Protein AF-A0AAD9XJ12-F1 (afdb_monomer)

Mean predicted aligned error: 17.84 Å

Solvent-accessible surface area (backbone atoms only — not comparable to full-atom values): 13302 Å² total; per-residue (Å²): 134,69,68,77,58,44,72,39,86,91,42,24,68,66,57,53,52,50,51,54,51,49,52,51,48,51,53,44,48,62,51,46,52,51,50,50,51,50,52,50,50,52,51,50,52,52,52,50,49,53,53,38,50,72,72,42,53,70,64,36,51,54,51,63,55,47,52,56,54,53,50,50,56,49,49,52,52,57,48,51,54,52,52,50,50,54,53,46,58,48,50,56,52,47,53,63,31,68,78,71,53,99,75,92,72,58,74,68,51,53,54,52,50,49,50,53,50,53,53,52,50,54,51,46,51,51,41,37,53,55,53,48,76,74,48,91,74,87,74,54,72,69,58,53,48,54,53,22,50,56,60,48,33,72,40,87,90,28,59,88,51,77,90,56,67,91,49,39,81,60,51,52,54,59,52,55,64,63,71,60,75,60,85,80,70,94,74,91,80,79,88,80,90,89,86,91,87,85,86,82,88,84,90,80,88,85,89,86,88,88,86,93,75,87,84,132

Nearest PDB structures (foldseek):
  6esi-assembly1_D  TM=5.671E-01  e=2.719E+00  Xenopus laevis
  6f3t-assembly4_L  TM=4.407E-01  e=2.552E+00  Homo sapiens

Foldseek 3Di:
DDPVQCPPPCNPPVNVVVVVVVVVVVCCCVVVVVVVVVVVVVVVVVVVLVVVCVPDVVVSVVVVVVVVVVVVVVVVVVVVVVVVVLVVVCVVVVVVCVVPDPDDDPSVVVVVVVVVVVVVLVLLVVLLVVLCVVDVDDDDPVVSNVSSQVVVCVPPVQVVTDPCPVCVVVSVVVVVVVVPPPDDDPDDDDDDDDDDDDDDDDDDDDDDDDDDDDDD

pLDDT: mean 70.2, std 20.4, range [24.55, 97.25]

Structure (mmCIF, N/CA/C/O backbone):
data_AF-A0AAD9XJ12-F1
#
_entry.id   AF-A0AAD9XJ12-F1
#
loop_
_atom_site.group_PDB
_atom_site.id
_atom_site.type_symbol
_atom_site.label_atom_id
_atom_site.label_alt_id
_atom_site.label_comp_id
_atom_site.label_asym_id
_atom_site.label_entity_id
_atom_site.label_seq_id
_atom_site.pdbx_PDB_ins_code
_atom_site.Cartn_x
_atom_site.Cartn_y
_atom_site.Cartn_z
_atom_site.occupancy
_atom_site.B_iso_or_equiv
_atom_site.auth_seq_id
_atom_site.auth_comp_id
_atom_site.auth_asym_id
_atom_site.auth_atom_id
_atom_site.pdbx_PDB_model_num
ATOM 1 N N . MET A 1 1 ? 28.519 22.538 -22.911 1.00 53.78 1 MET A N 1
ATOM 2 C CA . MET A 1 1 ? 28.233 21.125 -23.229 1.00 53.78 1 MET A CA 1
ATOM 3 C C . MET A 1 1 ? 29.433 20.648 -24.016 1.00 53.78 1 MET A C 1
ATOM 5 O O . MET A 1 1 ? 29.697 21.241 -25.054 1.00 53.78 1 MET A O 1
ATOM 9 N N . GLU A 1 2 ? 30.239 19.738 -23.476 1.00 61.69 2 GLU A N 1
ATOM 10 C CA . GLU A 1 2 ? 31.480 19.331 -24.146 1.00 61.69 2 GLU A CA 1
ATOM 11 C C . GLU A 1 2 ? 31.192 18.252 -25.187 1.00 61.69 2 GLU A C 1
ATOM 13 O O . GLU A 1 2 ? 30.544 17.252 -24.889 1.00 61.69 2 GLU A O 1
ATOM 18 N N . ILE A 1 3 ? 31.670 18.469 -26.413 1.00 67.50 3 ILE A N 1
ATOM 19 C CA . ILE A 1 3 ? 31.466 17.551 -27.543 1.00 67.50 3 ILE A CA 1
ATOM 20 C C . ILE A 1 3 ? 32.164 16.206 -27.299 1.00 67.50 3 ILE A C 1
ATOM 22 O O . ILE A 1 3 ? 31.595 15.168 -27.620 1.00 67.50 3 ILE A O 1
ATOM 26 N N . SER A 1 4 ? 33.305 16.218 -26.598 1.00 74.19 4 SER A N 1
ATOM 27 C CA . SER A 1 4 ? 34.049 15.014 -26.202 1.00 74.19 4 SER A CA 1
ATOM 28 C C . SER A 1 4 ? 33.230 13.994 -25.397 1.00 74.19 4 SER A C 1
ATOM 30 O O . SER A 1 4 ? 33.615 12.833 -25.349 1.00 74.19 4 SER A O 1
ATOM 32 N N . TRP A 1 5 ? 32.127 14.399 -24.752 1.00 70.69 5 TRP A N 1
ATOM 33 C CA . TRP A 1 5 ? 31.268 13.475 -24.003 1.00 70.69 5 TRP A CA 1
ATOM 34 C C . TRP A 1 5 ? 30.357 12.634 -24.913 1.00 70.69 5 TRP A C 1
ATOM 36 O O . TRP A 1 5 ? 29.944 11.554 -24.513 1.00 70.69 5 TRP A O 1
ATOM 46 N N . PHE A 1 6 ? 30.057 13.099 -26.130 1.00 68.56 6 PHE A N 1
ATOM 47 C CA . PHE A 1 6 ? 29.207 12.381 -27.092 1.00 68.56 6 PHE A CA 1
ATOM 48 C C . PHE A 1 6 ? 29.986 11.461 -28.049 1.00 68.56 6 PHE A C 1
ATOM 50 O O . PHE A 1 6 ? 29.361 10.628 -28.707 1.00 68.56 6 PHE A O 1
ATOM 57 N N . ASP A 1 7 ? 31.313 11.613 -28.127 1.00 77.62 7 ASP A N 1
ATOM 58 C CA . ASP A 1 7 ? 32.202 10.763 -28.937 1.00 77.62 7 ASP A CA 1
ATOM 59 C C . ASP A 1 7 ? 32.572 9.442 -28.236 1.00 77.62 7 ASP A C 1
ATOM 61 O O . ASP A 1 7 ? 33.006 8.496 -28.893 1.00 77.62 7 ASP A O 1
ATOM 65 N N . GLU A 1 8 ? 32.373 9.342 -26.917 1.00 74.69 8 GLU A N 1
ATOM 66 C CA . GLU A 1 8 ? 32.563 8.089 -26.182 1.00 74.69 8 GLU A CA 1
ATOM 67 C C . GLU A 1 8 ? 31.493 7.064 -26.592 1.00 74.69 8 GLU A C 1
ATOM 69 O O . GLU A 1 8 ? 30.295 7.370 -26.628 1.00 74.69 8 GLU A O 1
ATOM 74 N N . ALA A 1 9 ? 31.897 5.823 -26.876 1.00 66.62 9 ALA A N 1
ATOM 75 C CA . ALA A 1 9 ? 31.001 4.823 -27.471 1.00 66.62 9 ALA A CA 1
ATOM 76 C C . ALA A 1 9 ? 29.781 4.493 -26.580 1.00 66.62 9 ALA A C 1
ATOM 78 O O . ALA A 1 9 ? 28.700 4.188 -27.087 1.00 66.62 9 ALA A O 1
ATOM 79 N N . GLU A 1 10 ? 29.928 4.617 -25.257 1.00 64.06 10 GLU A N 1
ATOM 80 C CA . GLU A 1 10 ? 28.858 4.422 -24.266 1.00 64.06 10 GLU A CA 1
ATOM 81 C C . GLU A 1 10 ? 27.913 5.634 -24.111 1.00 64.06 10 GLU A C 1
ATOM 83 O O . GLU A 1 10 ? 26.857 5.531 -23.475 1.00 64.06 10 GLU A O 1
ATOM 88 N N . HIS A 1 11 ? 28.271 6.792 -24.671 1.00 66.31 11 HIS A N 1
ATOM 89 C CA . HIS A 1 11 ? 27.544 8.065 -24.551 1.00 66.31 11 HIS A CA 1
ATOM 90 C C . HIS A 1 11 ? 27.160 8.678 -25.906 1.00 66.31 11 HIS A C 1
ATOM 92 O O . HIS A 1 11 ? 26.681 9.813 -25.976 1.00 66.31 11 HIS A O 1
ATOM 98 N N . SER A 1 12 ? 27.268 7.896 -26.983 1.00 76.19 12 SER A N 1
ATOM 99 C CA . SER A 1 12 ? 26.720 8.256 -28.287 1.00 76.19 12 SER A CA 1
ATOM 100 C C . SER A 1 12 ? 25.255 8.700 -28.167 1.00 76.19 12 SER A C 1
ATOM 102 O O . SER A 1 12 ? 24.432 8.065 -27.496 1.00 76.19 12 SER A O 1
ATOM 104 N N . SER A 1 13 ? 24.907 9.789 -28.854 1.00 76.06 13 SER A N 1
ATOM 105 C CA . SER A 1 13 ? 23.580 10.420 -28.795 1.00 76.06 13 SER A CA 1
ATOM 106 C C . SER A 1 13 ? 22.427 9.449 -29.099 1.00 76.06 13 SER A C 1
ATOM 108 O O . SER A 1 13 ? 21.361 9.545 -28.485 1.00 76.06 13 SER A O 1
ATOM 110 N N . GLY A 1 14 ? 22.657 8.461 -29.972 1.00 82.06 14 GLY A N 1
ATOM 111 C CA . GLY A 1 14 ? 21.704 7.388 -30.265 1.00 82.06 14 GLY A CA 1
ATOM 112 C C . GLY A 1 14 ? 21.464 6.431 -29.091 1.00 82.06 14 GLY A C 1
ATOM 113 O O . GLY A 1 14 ? 20.320 6.056 -28.839 1.00 82.06 14 GLY A O 1
ATOM 114 N N . ALA A 1 15 ? 22.503 6.081 -28.325 1.00 80.94 15 ALA A N 1
ATOM 115 C CA . ALA A 1 15 ? 22.382 5.203 -27.158 1.00 80.94 15 ALA A CA 1
ATOM 116 C C . ALA A 1 15 ? 21.595 5.881 -26.024 1.00 80.94 15 ALA A C 1
ATOM 118 O O . ALA A 1 15 ? 20.713 5.270 -25.416 1.00 80.94 15 ALA A O 1
ATOM 119 N N . ILE A 1 16 ? 21.848 7.171 -25.785 1.00 81.88 16 ILE A N 1
ATOM 120 C CA . ILE A 1 16 ? 21.111 7.964 -24.790 1.00 81.88 16 ILE A CA 1
ATOM 121 C C . ILE A 1 16 ? 19.648 8.130 -25.217 1.00 81.88 16 ILE A C 1
ATOM 123 O O . ILE A 1 16 ? 18.746 7.907 -24.410 1.00 81.88 16 ILE A O 1
ATOM 127 N N . GLY A 1 17 ? 19.396 8.448 -26.492 1.00 86.44 17 GLY A N 1
ATOM 128 C CA . GLY A 1 17 ? 18.044 8.520 -27.052 1.00 86.44 17 GLY A CA 1
ATOM 129 C C . GLY A 1 17 ? 17.277 7.199 -26.928 1.00 86.44 17 GLY A C 1
ATOM 130 O O . GLY A 1 17 ? 16.106 7.201 -26.543 1.00 86.44 17 GLY A O 1
ATOM 131 N N . ALA A 1 18 ? 17.938 6.063 -27.167 1.00 86.31 18 ALA A N 1
ATOM 132 C CA . ALA A 1 18 ? 17.352 4.737 -26.990 1.00 86.31 18 ALA A CA 1
ATOM 133 C C . ALA A 1 18 ? 17.004 4.439 -25.520 1.00 86.31 18 ALA A C 1
ATOM 135 O O . ALA A 1 18 ? 15.899 3.966 -25.247 1.00 86.31 18 ALA A O 1
ATOM 136 N N . ARG A 1 19 ? 17.886 4.766 -24.562 1.00 85.25 19 ARG A N 1
ATOM 137 C CA . ARG A 1 19 ? 17.603 4.599 -23.122 1.00 85.25 19 ARG A CA 1
ATOM 138 C C . ARG A 1 19 ? 16.460 5.501 -22.656 1.00 85.25 19 ARG A C 1
ATOM 140 O O . ARG A 1 19 ? 15.512 4.993 -22.070 1.00 85.25 19 ARG A O 1
ATOM 147 N N . LEU A 1 20 ? 16.473 6.788 -23.011 1.00 87.38 20 LEU A N 1
ATOM 148 C CA . LEU A 1 20 ? 15.382 7.723 -22.699 1.00 87.38 20 LEU A CA 1
ATOM 149 C C . LEU A 1 20 ? 14.038 7.274 -23.293 1.00 87.38 20 LEU A C 1
ATOM 151 O O . LEU A 1 20 ? 13.010 7.371 -22.627 1.00 87.38 20 LEU A O 1
ATOM 155 N N . THR A 1 21 ? 14.038 6.750 -24.522 1.00 90.00 21 THR A N 1
ATOM 156 C CA . THR A 1 21 ? 12.827 6.204 -25.156 1.00 90.00 21 THR A CA 1
ATOM 157 C C . THR A 1 21 ? 12.347 4.948 -24.429 1.00 90.00 21 THR A C 1
ATOM 159 O O . THR A 1 21 ? 11.153 4.805 -24.185 1.00 90.00 21 THR A O 1
ATOM 162 N N . THR A 1 22 ? 13.267 4.068 -24.028 1.00 90.31 22 THR A N 1
ATOM 163 C CA . THR A 1 22 ? 12.956 2.843 -23.274 1.00 90.31 22 THR A CA 1
ATOM 164 C C . THR A 1 22 ? 12.353 3.172 -21.907 1.00 90.31 22 THR A C 1
ATOM 166 O O . THR A 1 22 ? 11.289 2.654 -21.574 1.00 90.31 22 THR A O 1
ATOM 169 N N . ASP A 1 23 ? 12.959 4.095 -21.156 1.00 87.75 23 ASP A N 1
ATOM 170 C CA . ASP A 1 23 ? 12.463 4.543 -19.850 1.00 87.75 23 ASP A CA 1
ATOM 171 C C . ASP A 1 23 ? 11.103 5.252 -19.975 1.00 87.75 23 ASP A C 1
ATOM 173 O O . ASP A 1 23 ? 10.189 5.005 -19.183 1.00 87.75 23 ASP A O 1
ATOM 177 N N . ALA A 1 24 ? 10.920 6.086 -21.005 1.00 87.88 24 ALA A N 1
ATOM 178 C CA . ALA A 1 24 ? 9.645 6.746 -21.285 1.00 87.88 24 ALA A CA 1
ATOM 179 C C . ALA A 1 24 ? 8.534 5.745 -21.650 1.00 87.88 24 ALA A C 1
ATOM 181 O O . ALA A 1 24 ? 7.399 5.897 -21.194 1.00 87.88 24 ALA A O 1
ATOM 182 N N . VAL A 1 25 ? 8.846 4.705 -22.432 1.00 90.12 25 VAL A N 1
ATOM 183 C CA . VAL A 1 25 ? 7.908 3.622 -22.770 1.00 90.12 25 VAL A CA 1
ATOM 184 C C . VAL A 1 25 ? 7.585 2.769 -21.542 1.00 90.12 25 VAL A C 1
ATOM 186 O O . VAL A 1 25 ? 6.410 2.489 -21.306 1.00 90.12 25 VAL A O 1
ATOM 189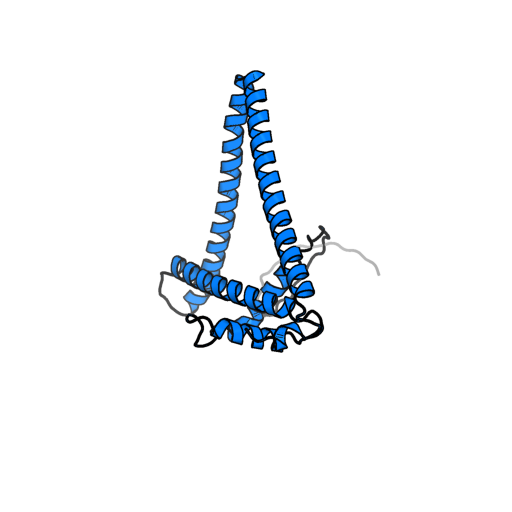 N N . ALA A 1 26 ? 8.579 2.423 -20.718 1.00 86.94 26 ALA A N 1
ATOM 190 C CA . ALA A 1 26 ? 8.377 1.671 -19.481 1.00 86.94 26 ALA A CA 1
ATOM 191 C C . ALA A 1 26 ? 7.459 2.425 -18.506 1.00 86.94 26 ALA A C 1
ATOM 193 O O . ALA A 1 26 ? 6.466 1.871 -18.036 1.00 86.94 26 ALA A O 1
ATOM 194 N N . MET A 1 27 ? 7.721 3.716 -18.269 1.00 89.62 27 MET A N 1
ATOM 195 C CA . MET A 1 27 ? 6.851 4.571 -17.452 1.00 89.62 27 MET A CA 1
ATOM 196 C C . MET A 1 27 ? 5.445 4.700 -18.054 1.00 89.62 27 MET A C 1
ATOM 198 O O . MET A 1 27 ? 4.455 4.639 -17.323 1.00 89.62 27 MET A O 1
ATOM 202 N N . ARG A 1 28 ? 5.334 4.846 -19.383 1.00 84.81 28 ARG A N 1
ATOM 203 C CA . ARG A 1 28 ? 4.042 4.974 -20.069 1.00 84.81 28 ARG A CA 1
ATOM 204 C C . ARG A 1 28 ? 3.209 3.696 -20.006 1.00 84.81 28 ARG A C 1
ATOM 206 O O . ARG A 1 28 ? 2.008 3.824 -19.811 1.00 84.81 28 ARG A O 1
ATOM 213 N N . SER A 1 29 ? 3.799 2.510 -20.153 1.00 86.38 29 SER A N 1
ATOM 214 C CA . SER A 1 29 ? 3.076 1.242 -19.975 1.00 86.38 29 SER A CA 1
ATOM 215 C C . SER A 1 29 ? 2.686 1.062 -18.509 1.00 86.38 29 SER A C 1
ATOM 217 O O . SER A 1 29 ? 1.502 1.026 -18.200 1.00 86.38 29 SER A O 1
ATOM 219 N N . LEU A 1 30 ? 3.639 1.112 -17.571 1.00 86.81 30 LEU A N 1
ATOM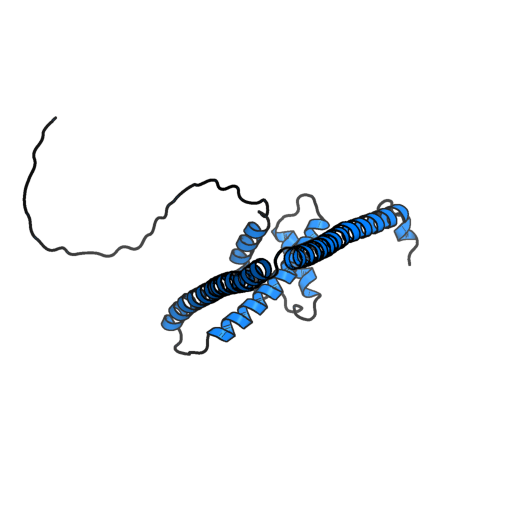 220 C CA . LEU A 1 30 ? 3.355 0.889 -16.146 1.00 86.81 30 LEU A CA 1
ATOM 221 C C . LEU A 1 30 ? 2.270 1.824 -15.586 1.00 86.81 30 LEU A C 1
ATOM 223 O O . LEU A 1 30 ? 1.382 1.372 -14.865 1.00 86.81 30 LEU A O 1
ATOM 227 N N . VAL A 1 31 ? 2.318 3.120 -15.912 1.00 92.94 31 VAL A N 1
ATOM 228 C CA . VAL A 1 31 ? 1.324 4.097 -15.434 1.00 92.94 31 VAL A CA 1
ATOM 229 C C . VAL A 1 31 ? 0.073 4.108 -16.314 1.00 92.94 31 VAL A C 1
ATOM 231 O O . VAL A 1 31 ? -1.037 4.201 -15.795 1.00 92.94 31 VAL A O 1
ATOM 234 N N . GLY A 1 32 ? 0.226 4.006 -17.635 1.00 90.06 32 GLY A N 1
ATOM 235 C CA . GLY A 1 32 ? -0.883 4.040 -18.589 1.00 90.06 32 GLY A CA 1
ATOM 236 C C . GLY A 1 32 ? -1.795 2.826 -18.468 1.00 90.06 32 GLY A C 1
ATOM 237 O O . GLY A 1 32 ? -3.007 3.001 -18.389 1.00 90.06 32 GLY A O 1
ATOM 238 N N . ASP A 1 33 ? -1.230 1.625 -18.358 1.00 91.19 33 ASP A N 1
ATOM 239 C CA . ASP A 1 33 ? -1.980 0.377 -18.208 1.00 91.19 33 ASP A CA 1
ATOM 240 C C . ASP A 1 33 ? -2.657 0.312 -16.831 1.00 91.19 33 ASP A C 1
ATOM 242 O O . ASP A 1 33 ? -3.820 -0.078 -16.730 1.00 91.19 33 ASP A O 1
ATOM 246 N N . ALA A 1 34 ? -1.994 0.792 -15.769 1.00 91.44 34 ALA A N 1
ATOM 247 C CA . ALA A 1 34 ? -2.594 0.900 -14.437 1.00 91.44 34 ALA A CA 1
ATOM 248 C C . ALA A 1 34 ? -3.770 1.896 -14.394 1.00 91.44 34 ALA A C 1
ATOM 250 O O . ALA A 1 34 ? -4.807 1.601 -13.794 1.00 91.44 34 ALA A O 1
ATOM 251 N N . LEU A 1 35 ? -3.642 3.060 -15.042 1.00 93.69 35 LEU A N 1
ATOM 252 C CA . LEU A 1 35 ? -4.726 4.042 -15.146 1.00 93.69 35 LEU A CA 1
ATOM 253 C C . LEU A 1 35 ? -5.858 3.552 -16.056 1.00 93.69 35 LEU A C 1
ATOM 255 O O . LEU A 1 35 ? -7.023 3.713 -15.699 1.00 93.69 35 LEU A O 1
ATOM 259 N N . ALA A 1 36 ? -5.542 2.920 -17.188 1.00 93.75 36 ALA A N 1
ATOM 260 C CA . ALA A 1 36 ? -6.532 2.329 -18.083 1.00 93.75 36 ALA A CA 1
ATOM 261 C C . ALA A 1 36 ? -7.323 1.222 -17.375 1.00 93.75 36 ALA A C 1
ATOM 263 O O . ALA A 1 36 ? -8.551 1.224 -17.428 1.00 93.75 36 ALA A O 1
ATOM 264 N N . LEU A 1 37 ? -6.647 0.338 -16.633 1.00 94.81 37 LEU A N 1
ATOM 265 C CA . LEU A 1 37 ? -7.284 -0.700 -15.823 1.00 94.81 37 LEU A CA 1
ATOM 266 C C . LEU A 1 37 ? -8.153 -0.102 -14.708 1.00 94.81 37 LEU A C 1
ATOM 268 O O . LEU A 1 37 ? -9.267 -0.571 -14.483 1.00 94.81 37 LEU A O 1
ATOM 272 N N . LEU A 1 38 ? -7.693 0.955 -14.030 1.00 95.19 38 LEU A N 1
ATOM 273 C CA . LEU A 1 38 ? -8.482 1.657 -13.013 1.00 95.19 38 LEU A CA 1
ATOM 274 C C . LEU A 1 38 ? -9.756 2.273 -13.610 1.00 95.19 38 LEU A C 1
ATOM 276 O O . LEU A 1 38 ? -10.844 2.064 -13.074 1.00 95.19 38 LEU A O 1
ATOM 280 N N . VAL A 1 39 ? -9.638 2.991 -14.731 1.00 97.12 39 VAL A N 1
ATOM 281 C CA . VAL A 1 39 ? -10.777 3.596 -15.439 1.00 97.12 39 VAL A CA 1
ATOM 282 C C . VAL A 1 39 ? -11.730 2.518 -15.957 1.00 97.12 39 VAL A C 1
ATOM 284 O O . VAL A 1 39 ? -12.936 2.644 -15.758 1.00 97.12 39 VAL A O 1
ATOM 287 N N . GLN A 1 40 ? -11.216 1.430 -16.536 1.00 96.25 40 GLN A N 1
ATOM 288 C CA . GLN A 1 40 ? -12.018 0.296 -16.996 1.00 96.25 40 GLN A CA 1
ATOM 289 C C . GLN A 1 40 ? -12.774 -0.368 -15.839 1.00 96.25 40 GLN A C 1
ATOM 291 O O . GLN A 1 40 ? -13.963 -0.656 -15.972 1.00 96.25 40 GLN A O 1
ATOM 296 N N . ASN A 1 41 ? -12.128 -0.573 -14.690 1.00 96.88 41 ASN A N 1
ATOM 297 C CA . ASN A 1 41 ? -12.767 -1.141 -13.503 1.00 96.88 41 ASN A CA 1
ATOM 298 C C . ASN A 1 41 ? -13.880 -0.225 -12.974 1.00 96.88 41 ASN A C 1
ATOM 300 O O . ASN A 1 41 ? -14.984 -0.699 -12.714 1.00 96.88 41 ASN A O 1
ATOM 304 N N . ILE A 1 42 ? -13.633 1.087 -12.880 1.00 97.25 42 ILE A N 1
ATOM 305 C CA . ILE A 1 42 ? -14.650 2.071 -12.475 1.00 97.25 42 ILE A CA 1
ATOM 306 C C . ILE A 1 42 ? -15.818 2.080 -13.470 1.00 97.25 42 ILE A C 1
ATOM 308 O O . ILE A 1 42 ? -16.971 1.980 -13.054 1.00 97.25 42 ILE A O 1
ATOM 312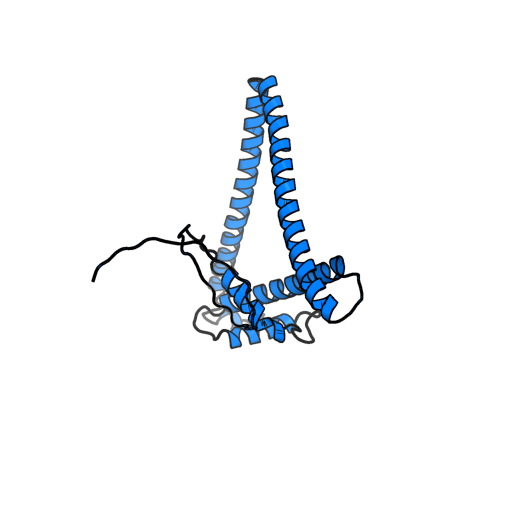 N N . ALA A 1 43 ? -15.544 2.131 -14.776 1.00 97.00 43 ALA A N 1
ATOM 313 C CA . ALA A 1 43 ? -16.568 2.099 -15.819 1.00 97.00 43 ALA A CA 1
ATOM 314 C C . ALA A 1 43 ? -17.398 0.804 -15.775 1.00 97.00 43 ALA A C 1
ATOM 316 O O . ALA A 1 43 ? -18.619 0.855 -15.903 1.00 97.00 43 ALA A O 1
ATOM 317 N N . THR A 1 44 ? -16.759 -0.340 -15.516 1.00 95.81 44 THR A N 1
ATOM 318 C CA . THR A 1 44 ? -17.427 -1.645 -15.378 1.00 95.81 44 THR A CA 1
ATOM 319 C C . THR A 1 44 ? -18.337 -1.679 -14.146 1.00 95.81 44 THR A C 1
ATOM 321 O O . THR A 1 44 ? -19.477 -2.131 -14.241 1.00 95.81 44 THR A O 1
ATOM 324 N N . VAL A 1 45 ? -17.884 -1.140 -13.006 1.00 93.69 45 VAL A N 1
ATOM 325 C CA . VAL A 1 45 ? -18.703 -1.010 -11.787 1.00 93.69 45 VAL A CA 1
ATOM 326 C C . VAL A 1 45 ? -19.893 -0.073 -12.013 1.00 93.69 45 VAL A C 1
ATOM 328 O O . VAL A 1 45 ? -21.011 -0.417 -11.638 1.00 93.69 45 VAL A O 1
ATOM 331 N N . VAL A 1 46 ? -19.691 1.076 -12.666 1.00 95.06 46 VAL A N 1
ATOM 332 C CA . VAL A 1 46 ? -20.768 2.033 -12.978 1.00 95.06 46 VAL A CA 1
ATOM 333 C C . VAL A 1 46 ? -21.785 1.431 -13.954 1.00 95.06 46 VAL A C 1
ATOM 335 O O . VAL A 1 46 ? -22.986 1.515 -13.704 1.00 95.06 46 VAL A O 1
ATOM 338 N N . ALA A 1 47 ? -21.334 0.768 -15.022 1.00 94.62 47 ALA A N 1
ATOM 339 C CA . ALA A 1 47 ? -22.215 0.088 -15.970 1.00 94.62 47 ALA A CA 1
ATOM 340 C C . ALA A 1 47 ? -23.020 -1.034 -15.293 1.00 94.62 47 ALA A C 1
ATOM 342 O O . ALA A 1 47 ? -24.239 -1.099 -15.451 1.00 94.62 47 ALA A O 1
ATOM 343 N N . GLY A 1 48 ? -22.365 -1.868 -14.476 1.00 91.12 48 GLY A N 1
ATOM 344 C CA . GLY A 1 48 ? -23.023 -2.909 -13.686 1.00 91.12 48 GLY A CA 1
ATOM 345 C C . GLY A 1 48 ? -24.064 -2.347 -12.714 1.00 91.12 48 GLY A C 1
ATOM 346 O O . GLY A 1 48 ? -25.161 -2.894 -12.610 1.00 91.12 48 GLY A O 1
ATOM 347 N N . LEU A 1 49 ? -23.770 -1.216 -12.064 1.00 89.69 49 LEU A N 1
ATOM 348 C CA . LEU A 1 49 ? -24.699 -0.533 -11.163 1.00 89.69 49 LEU A CA 1
ATOM 349 C C . LEU A 1 49 ? -25.936 -0.007 -11.910 1.00 89.69 49 LEU A C 1
ATOM 351 O O . LEU A 1 49 ? -27.058 -0.224 -11.456 1.00 89.69 49 LEU A O 1
ATOM 355 N N . ILE A 1 50 ? -25.755 0.620 -13.079 1.00 92.19 50 ILE A N 1
ATOM 356 C CA . ILE A 1 50 ? -26.862 1.089 -13.931 1.00 92.19 50 ILE A CA 1
ATOM 357 C C . ILE A 1 50 ? -27.749 -0.089 -14.363 1.00 92.19 50 ILE A C 1
ATOM 359 O O . ILE A 1 50 ? -28.973 -0.003 -14.266 1.00 92.19 50 ILE A O 1
ATOM 363 N N . ILE A 1 51 ? -27.150 -1.203 -14.795 1.00 91.31 51 ILE A N 1
ATOM 364 C CA . ILE A 1 51 ? -27.882 -2.412 -15.206 1.00 91.31 51 ILE A CA 1
ATOM 365 C C . ILE A 1 51 ? -28.654 -3.017 -14.019 1.00 91.31 51 ILE A C 1
ATOM 367 O O . ILE A 1 51 ? -29.824 -3.373 -14.171 1.00 91.31 51 ILE A O 1
ATOM 371 N N . ALA A 1 52 ? -28.050 -3.072 -12.827 1.00 87.88 52 ALA A N 1
ATOM 372 C CA . ALA A 1 52 ? -28.705 -3.560 -11.613 1.00 87.88 52 ALA A CA 1
ATOM 373 C C . ALA A 1 52 ? -29.934 -2.711 -11.237 1.00 87.88 52 ALA A C 1
ATOM 375 O O . ALA A 1 52 ? -31.020 -3.261 -11.042 1.00 87.88 52 ALA A O 1
ATOM 376 N N . PHE A 1 53 ? -29.797 -1.378 -11.225 1.00 87.00 53 PHE A N 1
ATOM 377 C CA . PHE A 1 53 ? -30.913 -0.454 -10.976 1.00 87.00 53 PHE A CA 1
ATOM 378 C C . PHE A 1 53 ? -32.021 -0.548 -12.032 1.00 87.00 53 PHE A C 1
ATOM 380 O O . PHE A 1 53 ? -33.195 -0.408 -11.696 1.00 87.00 53 PHE A O 1
ATOM 387 N N . LYS A 1 54 ? -31.670 -0.790 -13.303 1.00 89.12 54 LYS A N 1
ATOM 388 C CA . LYS A 1 54 ? -32.637 -0.941 -14.402 1.00 89.12 54 LYS A CA 1
ATOM 389 C C . LYS A 1 54 ? -33.406 -2.263 -14.369 1.00 89.12 54 LYS A C 1
ATOM 391 O O . LYS A 1 54 ? -34.505 -2.299 -14.912 1.00 89.12 54 LYS A O 1
ATOM 396 N N . SER A 1 55 ? -32.834 -3.317 -13.783 1.00 87.62 55 SER A N 1
ATOM 397 C CA . SER A 1 55 ? -33.465 -4.637 -13.677 1.00 87.62 55 SER A CA 1
ATOM 398 C C . SER A 1 55 ? -34.451 -4.697 -12.510 1.00 87.62 55 SER A C 1
ATOM 400 O O . SER A 1 55 ? -35.646 -4.862 -12.730 1.00 87.62 55 SER A O 1
ATOM 402 N N . ASN A 1 56 ? -33.966 -4.539 -11.273 1.00 85.44 56 ASN A N 1
ATOM 403 C CA . ASN A 1 56 ? -34.783 -4.629 -10.062 1.00 85.44 56 ASN A CA 1
ATOM 404 C C . ASN A 1 56 ? -34.205 -3.717 -8.973 1.00 85.44 56 ASN A C 1
ATOM 406 O O . ASN A 1 56 ? -33.220 -4.057 -8.313 1.00 85.44 56 ASN A O 1
ATOM 410 N N . TRP A 1 57 ? -34.834 -2.558 -8.776 1.00 90.31 57 TRP A N 1
ATOM 411 C CA . TRP A 1 57 ? -34.369 -1.530 -7.840 1.00 90.31 57 TRP A CA 1
ATOM 412 C C . TRP A 1 57 ? -34.337 -2.011 -6.375 1.00 90.31 57 TRP A C 1
ATOM 414 O O . TRP A 1 57 ? -33.424 -1.642 -5.639 1.00 90.31 57 TRP A O 1
ATOM 424 N N . GLU A 1 58 ? -35.254 -2.896 -5.971 1.00 87.62 58 GLU A N 1
ATOM 425 C CA . GLU A 1 58 ? -35.293 -3.485 -4.621 1.00 87.62 58 GLU A CA 1
ATOM 426 C C . GLU A 1 58 ? -34.053 -4.347 -4.320 1.00 87.62 58 GLU A C 1
ATOM 428 O O . GLU A 1 58 ? -33.395 -4.171 -3.292 1.00 87.62 58 GLU A O 1
ATOM 433 N N . LEU A 1 59 ? -33.671 -5.233 -5.250 1.00 84.75 59 LEU A N 1
ATOM 434 C CA . LEU A 1 59 ? -32.468 -6.067 -5.122 1.00 84.75 59 LEU A CA 1
ATOM 435 C C . LEU A 1 59 ? -31.184 -5.226 -5.186 1.00 84.75 59 LEU A C 1
ATOM 437 O O . LEU A 1 59 ? -30.228 -5.500 -4.457 1.00 84.75 59 LEU A O 1
ATOM 441 N N . ALA A 1 60 ? -31.168 -4.179 -6.019 1.00 88.69 60 ALA A N 1
ATOM 442 C CA . ALA A 1 60 ? -30.041 -3.255 -6.110 1.00 88.69 60 ALA A CA 1
ATOM 443 C C . ALA A 1 60 ? -29.792 -2.519 -4.780 1.00 88.69 60 ALA A C 1
ATOM 445 O O . ALA A 1 60 ? -28.646 -2.441 -4.336 1.00 88.69 60 ALA A O 1
ATOM 446 N N . LEU A 1 61 ? -30.847 -2.043 -4.104 1.00 86.56 61 LEU A N 1
ATOM 447 C CA . LEU A 1 61 ? -30.736 -1.384 -2.796 1.00 86.56 61 LEU A CA 1
ATOM 448 C C . LEU A 1 61 ? -30.205 -2.323 -1.703 1.00 86.56 61 LEU A C 1
ATOM 450 O O . LEU A 1 61 ? -29.367 -1.907 -0.904 1.00 86.56 61 LEU A O 1
ATOM 454 N N . LEU A 1 62 ? -30.626 -3.591 -1.685 1.00 89.81 62 LEU A N 1
ATOM 455 C CA . LEU A 1 62 ? -30.133 -4.571 -0.712 1.00 89.81 62 LEU A CA 1
ATOM 456 C C . LEU A 1 62 ? -28.615 -4.795 -0.842 1.00 89.81 62 LEU A C 1
ATOM 458 O O . LEU A 1 62 ? -27.893 -4.786 0.156 1.00 89.81 62 LEU A O 1
ATOM 462 N N . ILE A 1 63 ? -28.113 -4.922 -2.073 1.00 88.19 63 ILE A N 1
ATOM 463 C CA . ILE A 1 63 ? -26.674 -5.055 -2.350 1.00 88.19 63 ILE A CA 1
ATOM 464 C C . ILE A 1 63 ? -25.931 -3.755 -1.998 1.00 88.19 63 ILE A C 1
ATOM 466 O O . ILE A 1 63 ? -24.859 -3.806 -1.389 1.00 88.19 63 ILE A O 1
ATOM 470 N N . LEU A 1 64 ? -26.519 -2.593 -2.310 1.00 88.94 64 LEU A N 1
ATOM 471 C CA . LEU A 1 64 ? -25.969 -1.271 -1.990 1.00 88.94 64 LEU A CA 1
ATOM 472 C C . LEU A 1 64 ? -25.826 -1.033 -0.477 1.00 88.94 64 LEU A C 1
ATOM 474 O O . LEU A 1 64 ? -24.918 -0.316 -0.071 1.00 88.94 64 LEU A O 1
ATOM 478 N N . VAL A 1 65 ? -26.683 -1.633 0.357 1.00 90.38 65 VAL A N 1
ATOM 479 C CA . VAL A 1 65 ? -26.586 -1.578 1.830 1.00 90.38 65 VAL A CA 1
ATOM 480 C C . VAL A 1 65 ? -25.612 -2.627 2.379 1.00 90.38 65 VAL A C 1
ATOM 482 O O . VAL A 1 65 ? -24.877 -2.350 3.329 1.00 90.38 65 VAL A O 1
ATOM 485 N N . LEU A 1 66 ? -25.543 -3.815 1.772 1.00 91.44 66 LEU A N 1
ATOM 486 C CA . LEU A 1 66 ? -24.631 -4.876 2.208 1.00 91.44 66 LEU A CA 1
ATOM 487 C C . LEU A 1 66 ? -23.155 -4.534 1.937 1.00 91.44 66 LEU A C 1
ATOM 489 O O . LEU A 1 66 ? -22.292 -4.810 2.772 1.00 91.44 66 LEU A O 1
ATOM 493 N N . PHE A 1 67 ? -22.855 -3.897 0.801 1.00 91.25 67 PHE A N 1
ATOM 494 C CA . PHE A 1 67 ? -21.493 -3.525 0.403 1.00 91.25 67 PHE A CA 1
ATOM 495 C C . PHE A 1 67 ? -20.755 -2.614 1.418 1.00 91.25 67 PHE A C 1
ATOM 497 O O . PHE A 1 67 ? -19.647 -2.974 1.829 1.00 91.25 67 PHE A O 1
ATOM 504 N N . PRO A 1 68 ? -21.323 -1.487 1.906 1.00 91.38 68 PRO A N 1
ATOM 505 C CA . PRO A 1 68 ? -20.695 -0.672 2.945 1.00 91.38 68 PRO A CA 1
ATOM 506 C C . PRO A 1 68 ? -20.646 -1.384 4.299 1.00 91.38 68 PRO A C 1
ATOM 508 O O . PRO A 1 68 ? -19.665 -1.203 5.014 1.00 91.38 68 PRO A O 1
ATOM 511 N N . LEU A 1 69 ? -21.618 -2.239 4.647 1.00 93.50 69 LEU A N 1
ATOM 512 C CA . LEU A 1 69 ? -21.541 -3.076 5.854 1.00 93.50 69 LEU A CA 1
ATOM 513 C C . LEU A 1 69 ? -20.305 -3.990 5.814 1.00 93.50 69 LEU A C 1
ATOM 515 O O . LEU A 1 69 ? -19.522 -4.042 6.767 1.00 93.50 69 LEU A O 1
ATOM 519 N N . MET A 1 70 ? -20.082 -4.648 4.673 1.00 93.38 70 MET A N 1
ATOM 520 C CA . MET A 1 70 ? -18.913 -5.493 4.438 1.00 93.38 70 MET A CA 1
ATOM 521 C C . MET A 1 70 ? -17.616 -4.670 4.505 1.00 93.38 70 MET A C 1
ATOM 523 O O . MET A 1 70 ? -16.672 -5.059 5.198 1.00 93.38 70 MET A O 1
ATOM 527 N N . GLY A 1 71 ? -17.597 -3.486 3.881 1.00 94.06 71 GLY A N 1
ATOM 528 C CA . GLY A 1 71 ? -16.480 -2.537 3.925 1.00 94.06 71 GLY A CA 1
ATOM 529 C C . GLY A 1 71 ? -16.137 -2.053 5.339 1.00 94.06 71 GLY A C 1
ATOM 530 O O . GLY A 1 71 ? -14.966 -2.044 5.716 1.00 94.06 71 GLY A O 1
ATOM 531 N N . ILE A 1 72 ? -17.145 -1.723 6.153 1.00 95.12 72 ILE A N 1
ATOM 532 C CA . ILE A 1 72 ? -16.983 -1.331 7.561 1.00 95.12 72 ILE A CA 1
ATOM 533 C C . ILE A 1 72 ? -16.412 -2.493 8.377 1.00 95.12 72 ILE A C 1
ATOM 535 O O . ILE A 1 72 ? -15.468 -2.288 9.140 1.00 95.12 72 ILE A O 1
ATOM 539 N N . SER A 1 73 ? -16.912 -3.720 8.192 1.00 92.06 73 SER A N 1
ATOM 540 C CA . SER A 1 73 ? -16.389 -4.891 8.912 1.00 92.06 73 SER A CA 1
ATOM 541 C C . SER A 1 73 ? -14.907 -5.156 8.589 1.00 92.06 73 SER A C 1
ATOM 543 O O . SER A 1 73 ? -14.098 -5.397 9.491 1.00 92.06 73 SER A O 1
ATOM 545 N N . GLY A 1 74 ? -14.520 -4.999 7.316 1.00 92.50 74 GLY A N 1
ATOM 546 C CA . GLY A 1 74 ? -13.129 -5.029 6.876 1.00 92.50 74 GLY A CA 1
ATOM 547 C C . GLY A 1 74 ? -12.302 -3.909 7.507 1.00 92.50 74 GLY A C 1
ATOM 548 O O . GLY A 1 74 ? -11.251 -4.179 8.087 1.00 92.50 74 GLY A O 1
ATOM 549 N N . TYR A 1 75 ? -12.782 -2.664 7.454 1.00 94.38 75 TYR A N 1
ATOM 550 C CA . TYR A 1 75 ? -12.098 -1.501 8.027 1.00 94.38 75 TYR A CA 1
ATOM 551 C C . TYR A 1 75 ? -11.847 -1.650 9.534 1.00 94.38 75 TYR A C 1
ATOM 553 O O . TYR A 1 75 ? -10.732 -1.395 9.992 1.00 94.38 75 TYR A O 1
ATOM 561 N N . ILE A 1 76 ? -12.839 -2.125 10.297 1.00 93.94 76 ILE A N 1
ATOM 562 C CA . ILE A 1 76 ? -12.696 -2.417 11.730 1.00 93.94 76 ILE A CA 1
ATOM 563 C C . ILE A 1 76 ? -11.578 -3.442 11.942 1.00 93.94 76 ILE A C 1
ATOM 565 O O . ILE A 1 76 ? -10.670 -3.188 12.730 1.00 93.94 76 ILE A O 1
ATOM 569 N N . ARG A 1 77 ? -11.569 -4.550 11.187 1.00 88.44 77 ARG A N 1
ATOM 570 C CA . ARG A 1 77 ? -10.519 -5.578 11.282 1.00 88.44 77 ARG A CA 1
ATOM 571 C C . ARG A 1 77 ? -9.125 -5.023 10.963 1.00 88.44 77 ARG A C 1
ATOM 573 O O . ARG A 1 77 ? -8.188 -5.271 11.719 1.00 88.44 77 ARG A O 1
ATOM 580 N N . TRP A 1 78 ? -8.983 -4.243 9.891 1.00 88.62 78 TRP A N 1
ATOM 581 C CA . TRP A 1 78 ? -7.722 -3.583 9.518 1.00 88.62 78 TRP A CA 1
ATOM 582 C C . TRP A 1 78 ? -7.233 -2.600 10.587 1.00 88.62 78 TRP A C 1
ATOM 584 O O . TRP A 1 78 ? -6.037 -2.554 10.889 1.00 88.62 78 TRP A O 1
ATOM 594 N N . LYS A 1 79 ? -8.150 -1.832 11.184 1.00 86.75 79 LYS A N 1
ATOM 595 C CA . LYS A 1 79 ? -7.850 -0.917 12.285 1.00 86.75 79 LYS A CA 1
ATOM 596 C C . LYS A 1 79 ? -7.404 -1.681 13.533 1.00 86.75 79 LYS A C 1
ATOM 598 O O . LYS A 1 79 ? -6.324 -1.401 14.044 1.00 86.75 79 LYS A O 1
ATOM 603 N N . SER A 1 80 ? -8.147 -2.706 13.952 1.00 87.75 80 SER A N 1
ATOM 604 C CA . SER A 1 80 ? -7.782 -3.553 15.094 1.00 87.75 80 SER A CA 1
ATOM 605 C C . SER A 1 80 ? -6.418 -4.225 14.928 1.00 87.75 80 SER A C 1
ATOM 607 O O . SER A 1 80 ? -5.687 -4.323 15.907 1.00 87.75 80 SER A O 1
ATOM 609 N N . LEU A 1 81 ? -6.032 -4.645 13.717 1.00 86.50 81 LEU A N 1
ATOM 610 C CA . LEU A 1 81 ? -4.694 -5.197 13.461 1.00 86.50 81 LEU A CA 1
ATOM 611 C C . LEU A 1 81 ? -3.582 -4.159 13.693 1.00 86.50 81 LEU A C 1
ATOM 613 O O . LEU A 1 81 ? -2.591 -4.465 14.357 1.00 86.50 81 LEU A O 1
ATOM 617 N N . LYS A 1 82 ? -3.754 -2.921 13.205 1.00 80.31 82 LYS A N 1
ATOM 618 C CA . LYS A 1 82 ? -2.815 -1.818 13.482 1.00 80.31 82 LYS A CA 1
ATOM 619 C C . LYS A 1 82 ? -2.768 -1.471 14.969 1.00 80.31 82 LYS A C 1
ATOM 621 O O . LYS A 1 82 ? -1.679 -1.341 15.521 1.00 80.31 82 LYS A O 1
ATOM 626 N N . ASP A 1 83 ? -3.924 -1.343 15.611 1.00 83.44 83 ASP A N 1
ATOM 627 C CA . ASP A 1 83 ? -4.021 -0.948 17.017 1.00 83.44 83 ASP A CA 1
ATOM 628 C C . ASP A 1 83 ? -3.409 -2.022 17.941 1.00 83.44 83 ASP A C 1
ATOM 630 O O . ASP A 1 83 ? -2.645 -1.691 18.847 1.00 83.44 83 ASP A O 1
ATOM 634 N N . GLN A 1 84 ? -3.634 -3.314 17.658 1.00 86.25 84 GLN A N 1
ATOM 635 C CA . GLN A 1 84 ? -2.981 -4.425 18.365 1.00 86.25 84 GLN A CA 1
ATOM 636 C C . GLN A 1 84 ? -1.462 -4.438 18.167 1.00 86.25 84 GLN A C 1
ATOM 638 O O . GLN A 1 84 ? -0.731 -4.654 19.133 1.00 86.25 84 GLN A O 1
ATOM 643 N N . PHE A 1 85 ? -0.971 -4.201 16.945 1.00 86.75 85 PHE A N 1
ATOM 644 C CA . PHE A 1 85 ? 0.467 -4.119 16.679 1.00 86.75 85 PHE A CA 1
ATOM 645 C C . PHE A 1 85 ? 1.123 -3.004 17.505 1.00 86.75 85 PHE A C 1
ATOM 647 O O . PHE A 1 85 ? 2.079 -3.263 18.237 1.00 86.75 85 PHE A O 1
ATOM 654 N N . TRP A 1 86 ? 0.572 -1.786 17.466 1.00 80.12 86 TRP A N 1
ATOM 655 C CA . TRP A 1 86 ? 1.103 -0.667 18.249 1.00 80.12 86 TRP A CA 1
ATOM 656 C C . TRP A 1 86 ? 0.996 -0.901 19.758 1.00 80.12 86 TRP A C 1
ATOM 658 O O . TRP A 1 86 ? 1.932 -0.563 20.477 1.00 80.12 86 TRP A O 1
ATOM 668 N N . SER A 1 87 ? -0.085 -1.527 20.235 1.00 81.38 87 SER A N 1
ATOM 669 C CA . SER A 1 87 ? -0.241 -1.873 21.653 1.00 81.38 87 SER A CA 1
ATOM 670 C C . SER A 1 87 ? 0.782 -2.906 22.137 1.00 81.38 87 SER A C 1
ATOM 672 O O . SER A 1 87 ? 1.187 -2.841 23.295 1.00 81.38 87 SER A O 1
ATOM 674 N N . ARG A 1 88 ? 1.209 -3.850 21.284 1.00 83.06 88 ARG A N 1
ATOM 675 C CA . ARG A 1 88 ? 2.276 -4.817 21.607 1.00 83.06 88 ARG A CA 1
ATOM 676 C C . ARG A 1 88 ? 3.636 -4.131 21.680 1.00 83.06 88 ARG A C 1
ATOM 678 O O . ARG A 1 88 ? 4.275 -4.183 22.722 1.00 83.06 88 ARG A O 1
ATOM 685 N N . VAL A 1 89 ? 4.006 -3.390 20.630 1.00 80.06 89 VAL A N 1
ATOM 686 C CA . VAL A 1 89 ? 5.264 -2.618 20.570 1.00 80.06 89 VAL A CA 1
ATOM 687 C C . VAL A 1 89 ? 5.393 -1.659 21.759 1.00 80.06 89 VAL A C 1
ATOM 689 O O . VAL A 1 89 ? 6.469 -1.509 22.333 1.00 80.06 89 VAL A O 1
ATOM 692 N N . GLU A 1 90 ? 4.293 -1.019 22.156 1.00 76.69 90 GLU A N 1
ATOM 693 C CA . GLU A 1 90 ? 4.256 -0.180 23.349 1.00 76.69 90 GLU A CA 1
ATOM 694 C C . GLU A 1 90 ? 4.400 -0.979 24.648 1.00 76.69 90 GLU A C 1
ATOM 696 O O . GLU A 1 90 ? 5.118 -0.528 25.535 1.00 76.69 90 GLU A O 1
ATOM 701 N N . SER A 1 91 ? 3.737 -2.132 24.781 1.00 79.19 91 SER A N 1
ATOM 702 C CA . SER A 1 91 ? 3.846 -2.987 25.969 1.00 79.19 91 SER A CA 1
ATOM 703 C C . SER A 1 91 ? 5.284 -3.454 26.190 1.00 79.19 91 SER A C 1
ATOM 705 O O . SER A 1 91 ? 5.801 -3.322 27.296 1.00 79.19 91 SER A O 1
ATOM 707 N N . ASP A 1 92 ? 5.948 -3.928 25.135 1.00 82.56 92 ASP A N 1
ATOM 708 C CA . ASP A 1 92 ? 7.321 -4.434 25.205 1.00 82.56 92 ASP A CA 1
ATOM 709 C C . ASP A 1 92 ? 8.306 -3.301 25.544 1.00 82.56 92 ASP A C 1
ATOM 711 O O . ASP A 1 92 ? 9.149 -3.436 26.433 1.00 82.56 92 ASP A O 1
ATOM 715 N N . TYR A 1 93 ? 8.148 -2.132 24.912 1.00 67.06 93 TYR A N 1
ATOM 716 C CA . TYR A 1 93 ? 8.964 -0.956 25.220 1.00 67.06 93 TYR A CA 1
ATOM 717 C C . TYR A 1 93 ? 8.705 -0.407 26.631 1.00 67.06 93 TYR A C 1
ATOM 719 O O . TYR A 1 93 ? 9.647 -0.019 27.319 1.00 67.06 93 TYR A O 1
ATOM 727 N N . ASN A 1 94 ? 7.448 -0.369 27.085 1.00 70.31 94 ASN A N 1
ATOM 728 C CA . ASN A 1 94 ? 7.099 0.081 28.433 1.00 70.31 94 ASN A CA 1
ATOM 729 C C . ASN A 1 94 ? 7.564 -0.912 29.502 1.00 70.31 94 ASN A C 1
ATOM 731 O O . ASN A 1 94 ? 7.954 -0.466 30.573 1.00 70.31 94 ASN A O 1
ATOM 735 N N . ASN A 1 95 ? 7.574 -2.221 29.231 1.00 75.44 95 ASN A N 1
ATOM 736 C CA . ASN A 1 95 ? 8.152 -3.218 30.132 1.00 75.44 95 ASN A CA 1
ATOM 737 C C . ASN A 1 95 ? 9.664 -2.992 30.287 1.00 75.44 95 ASN A C 1
ATOM 739 O O . ASN A 1 95 ? 10.148 -2.825 31.406 1.00 75.44 95 ASN A O 1
ATOM 743 N N . LEU A 1 96 ? 10.380 -2.842 29.167 1.00 67.94 96 LEU A N 1
ATOM 744 C CA . LEU A 1 96 ? 11.813 -2.537 29.160 1.00 67.94 96 LEU A CA 1
ATOM 745 C C . LEU A 1 96 ? 12.129 -1.184 29.833 1.00 67.94 96 LEU A C 1
ATOM 747 O O . LEU A 1 96 ? 13.158 -1.040 30.489 1.00 67.94 96 LEU A O 1
ATOM 751 N N . LYS A 1 97 ? 11.228 -0.196 29.720 1.00 61.12 97 LYS A N 1
ATOM 752 C CA . LYS A 1 97 ? 11.341 1.095 30.416 1.00 61.12 97 LYS A CA 1
ATOM 753 C C . LYS A 1 97 ? 10.954 1.060 31.889 1.00 61.12 97 LYS A C 1
ATOM 755 O O . LYS A 1 97 ? 11.556 1.809 32.646 1.00 61.12 97 LYS A O 1
ATOM 760 N N . ALA A 1 98 ? 9.990 0.248 32.311 1.00 57.91 98 ALA A N 1
ATOM 761 C CA . ALA A 1 98 ? 9.584 0.153 33.716 1.00 57.91 98 ALA A CA 1
ATOM 762 C C . ALA A 1 98 ? 10.729 -0.368 34.601 1.00 57.91 98 ALA A C 1
ATOM 764 O O . ALA A 1 98 ? 10.827 0.008 35.764 1.00 57.91 98 ALA A O 1
ATOM 765 N N . VAL A 1 99 ? 11.635 -1.157 34.014 1.00 61.09 99 VAL A N 1
ATOM 766 C CA . VAL A 1 99 ? 12.902 -1.596 34.619 1.00 61.09 99 VAL A CA 1
ATOM 767 C C . VAL A 1 99 ? 13.931 -0.454 34.751 1.00 61.09 99 VAL A C 1
ATOM 769 O O . VAL A 1 99 ? 14.871 -0.583 35.528 1.00 61.09 99 VAL A O 1
ATOM 772 N N . PHE A 1 100 ? 13.782 0.661 34.020 1.00 55.41 100 PHE A N 1
ATOM 773 C CA . PHE A 1 100 ? 14.851 1.657 33.832 1.00 55.41 100 PHE A CA 1
ATOM 774 C C . PHE A 1 100 ? 14.498 3.114 34.194 1.00 55.41 100 PHE A C 1
ATOM 776 O O . PHE A 1 100 ? 15.324 3.792 34.797 1.00 55.41 100 PHE A O 1
ATOM 783 N N . ILE A 1 101 ? 13.325 3.640 33.807 1.00 52.62 101 ILE A N 1
ATOM 784 C CA . ILE A 1 101 ? 12.897 5.028 34.080 1.00 52.62 101 ILE A CA 1
ATOM 785 C C . ILE A 1 101 ? 11.368 5.120 34.223 1.00 52.62 101 ILE A C 1
ATOM 787 O O . ILE A 1 101 ? 10.621 4.902 33.264 1.00 52.62 101 ILE A O 1
ATOM 791 N N . THR A 1 102 ? 10.909 5.579 35.387 1.00 53.06 102 THR A N 1
ATOM 792 C CA . THR A 1 102 ? 9.513 5.939 35.679 1.00 53.06 102 THR A CA 1
ATOM 793 C C . THR A 1 102 ? 9.122 7.292 35.062 1.00 53.06 102 THR A C 1
ATOM 795 O O . THR A 1 102 ? 9.018 8.279 35.779 1.00 53.06 102 THR A O 1
ATOM 798 N N . GLU A 1 103 ? 8.891 7.370 33.746 1.00 53.62 103 GLU A N 1
ATOM 799 C CA . GLU A 1 103 ? 8.207 8.536 33.147 1.00 53.62 103 GLU A CA 1
ATOM 800 C C . GLU A 1 103 ? 7.375 8.196 31.895 1.00 53.62 103 GLU A C 1
ATOM 802 O O . GLU A 1 103 ? 7.791 7.444 31.003 1.00 53.62 103 GLU A O 1
ATOM 807 N N . LEU A 1 104 ? 6.170 8.769 31.825 1.00 56.31 104 LEU A N 1
ATOM 808 C CA . LEU A 1 104 ? 4.997 8.163 31.192 1.00 56.31 104 LEU A CA 1
ATOM 809 C C . LEU A 1 104 ? 4.405 9.082 30.106 1.00 56.31 104 LEU A C 1
ATOM 811 O O . LEU A 1 104 ? 3.501 9.871 30.365 1.00 56.31 104 LEU A O 1
ATOM 815 N N . ARG A 1 105 ? 4.892 8.976 28.855 1.00 55.06 105 ARG A N 1
ATOM 816 C CA . ARG A 1 105 ? 4.287 9.634 27.659 1.00 55.06 105 ARG A CA 1
ATOM 817 C C . ARG A 1 105 ? 4.738 9.035 26.311 1.00 55.06 105 ARG A C 1
ATOM 819 O O . ARG A 1 105 ? 5.062 9.731 25.350 1.00 55.06 105 ARG A O 1
ATOM 826 N N . VAL A 1 106 ? 4.783 7.708 26.235 1.00 63.47 106 VAL A N 1
ATOM 827 C CA . VAL A 1 106 ? 5.531 6.979 25.196 1.00 63.47 106 VAL A CA 1
ATOM 828 C C . VAL A 1 106 ? 4.829 6.887 23.824 1.00 63.47 106 VAL A C 1
ATOM 830 O O . VAL A 1 106 ? 5.500 7.092 22.813 1.00 63.47 106 VAL A O 1
ATOM 833 N N . LYS A 1 107 ? 3.502 6.661 23.755 1.00 56.09 107 LYS A N 1
ATOM 834 C CA . LYS A 1 107 ? 2.746 6.365 22.504 1.00 56.09 107 LYS A CA 1
ATOM 835 C C . LYS A 1 107 ? 3.119 7.237 21.294 1.00 56.09 107 LYS A C 1
ATOM 837 O O . LYS A 1 107 ? 3.596 6.735 20.278 1.00 56.09 107 LYS A O 1
ATOM 842 N N . ARG A 1 108 ? 2.914 8.558 21.400 1.00 60.12 108 ARG A N 1
ATOM 843 C CA . ARG A 1 108 ? 3.175 9.507 20.296 1.00 60.12 108 ARG A CA 1
ATOM 844 C C . ARG A 1 108 ? 4.670 9.699 20.023 1.00 60.12 108 ARG A C 1
ATOM 846 O O . ARG A 1 108 ? 5.041 9.961 18.883 1.00 60.12 108 ARG A O 1
ATOM 853 N N . SER A 1 109 ? 5.515 9.546 21.045 1.00 66.50 109 SER A N 1
ATOM 854 C CA . SER A 1 109 ? 6.971 9.660 20.910 1.00 66.50 109 SER A CA 1
ATOM 855 C C . SER A 1 109 ? 7.533 8.517 20.061 1.00 66.50 109 SER A C 1
ATOM 857 O O . SER A 1 109 ? 8.193 8.776 19.055 1.00 66.50 109 SER A O 1
ATOM 859 N N . LEU A 1 110 ? 7.167 7.264 20.373 1.00 65.69 110 LEU A N 1
ATOM 860 C CA . LEU A 1 110 ? 7.574 6.095 19.584 1.00 65.69 110 LEU A CA 1
ATOM 861 C C . LEU A 1 110 ? 7.075 6.157 18.146 1.00 65.69 110 LEU A C 1
ATOM 863 O O . LEU A 1 110 ? 7.848 5.893 17.233 1.00 65.69 110 LEU A O 1
ATOM 867 N N . GLN A 1 111 ? 5.811 6.523 17.920 1.00 65.25 111 GLN A N 1
ATOM 868 C CA . GLN A 1 111 ? 5.277 6.611 16.558 1.00 65.25 111 GLN A CA 1
ATOM 869 C C . GLN A 1 111 ? 6.013 7.669 15.719 1.00 65.25 111 GLN A C 1
ATOM 871 O O . GLN A 1 111 ? 6.352 7.401 14.568 1.00 65.25 111 GLN A O 1
ATOM 876 N N . CYS A 1 112 ? 6.338 8.831 16.297 1.00 71.19 112 CYS A N 1
ATOM 877 C CA . CYS A 1 112 ? 7.098 9.885 15.619 1.00 71.19 112 CYS A CA 1
ATOM 878 C C . CYS A 1 112 ? 8.567 9.484 15.358 1.00 71.19 112 CYS A C 1
ATOM 880 O O . CYS A 1 112 ? 9.094 9.680 14.257 1.00 71.19 112 CYS A O 1
ATOM 882 N N . GLN A 1 113 ? 9.227 8.855 16.338 1.00 74.44 113 GLN A N 1
ATOM 883 C CA . GLN A 1 113 ? 10.585 8.328 16.177 1.00 74.44 113 GLN A CA 1
ATOM 884 C C . GLN A 1 113 ? 10.633 7.210 15.125 1.00 74.44 113 GLN A C 1
ATOM 886 O O . GLN A 1 113 ? 11.467 7.262 14.224 1.00 74.44 113 GLN A O 1
ATOM 891 N N . MET A 1 114 ? 9.689 6.266 15.161 1.00 75.94 114 MET A N 1
ATOM 892 C CA . MET A 1 114 ? 9.555 5.197 14.168 1.00 75.94 114 MET A CA 1
ATOM 893 C C . MET A 1 114 ? 9.303 5.758 12.762 1.00 75.94 114 MET A C 1
ATOM 895 O O . MET A 1 114 ? 9.967 5.342 11.819 1.00 75.94 114 MET A O 1
ATOM 899 N N . GLN A 1 115 ? 8.417 6.748 12.598 1.00 72.38 115 GLN A N 1
ATOM 900 C CA . GLN A 1 115 ? 8.224 7.427 11.307 1.00 72.38 115 GLN A CA 1
ATOM 901 C C . GLN A 1 115 ? 9.506 8.104 10.806 1.00 72.38 115 GLN A C 1
ATOM 903 O O . GLN A 1 115 ? 9.809 8.043 9.612 1.00 72.38 115 GLN A O 1
ATOM 908 N N . THR A 1 116 ? 10.287 8.710 11.703 1.00 76.81 116 THR A N 1
ATOM 909 C CA . THR A 1 116 ? 11.578 9.321 11.357 1.00 76.81 116 THR A CA 1
ATOM 910 C C . THR A 1 116 ? 12.576 8.266 10.872 1.00 76.81 116 THR A C 1
ATOM 912 O O . THR A 1 116 ? 13.173 8.449 9.808 1.00 76.81 116 THR A O 1
ATOM 915 N N . ILE A 1 117 ? 12.694 7.143 11.593 1.00 79.31 117 ILE A N 1
ATOM 916 C CA . ILE A 1 117 ? 13.536 5.996 11.222 1.00 79.31 117 ILE A CA 1
ATOM 917 C C . ILE A 1 117 ? 13.100 5.449 9.858 1.00 79.31 117 ILE A C 1
ATOM 919 O O . ILE A 1 117 ? 13.902 5.458 8.926 1.00 79.31 117 ILE A O 1
ATOM 923 N N . LEU A 1 118 ? 11.824 5.080 9.693 1.00 73.12 118 LEU A N 1
ATOM 924 C CA . LEU A 1 118 ? 11.261 4.562 8.439 1.00 73.12 118 LEU A CA 1
ATOM 925 C C . LEU A 1 118 ? 11.488 5.511 7.255 1.00 73.12 118 LEU A C 1
ATOM 927 O O . LEU A 1 118 ? 11.832 5.059 6.168 1.00 73.12 118 LEU A O 1
ATOM 931 N N . THR A 1 119 ? 11.361 6.826 7.452 1.00 77.56 119 THR A N 1
ATOM 932 C CA . THR A 1 119 ? 11.638 7.816 6.396 1.00 77.56 119 THR A CA 1
ATOM 933 C C . THR A 1 119 ? 13.112 7.797 5.984 1.00 77.56 119 THR A C 1
ATOM 935 O O . THR A 1 119 ? 13.418 7.826 4.793 1.00 77.56 119 THR A O 1
ATOM 938 N N . SER A 1 120 ? 14.038 7.718 6.947 1.00 73.06 120 SER A N 1
ATOM 939 C CA . SER A 1 120 ? 15.473 7.616 6.647 1.00 73.06 120 SER A CA 1
ATOM 940 C C . SER A 1 120 ? 15.877 6.268 6.035 1.00 73.06 120 SER A C 1
ATOM 942 O O . SER A 1 120 ? 16.704 6.254 5.129 1.00 73.06 120 SER A O 1
ATOM 944 N N . VAL A 1 121 ? 15.253 5.160 6.446 1.00 75.25 121 VAL A N 1
ATOM 945 C CA . VAL A 1 121 ? 15.470 3.822 5.867 1.00 75.25 121 VAL A CA 1
ATOM 946 C C . VAL A 1 121 ? 14.914 3.737 4.443 1.00 75.25 121 VAL A C 1
ATOM 948 O O . VAL A 1 121 ? 15.585 3.212 3.562 1.00 75.25 121 VAL A O 1
ATOM 951 N N . ASN A 1 12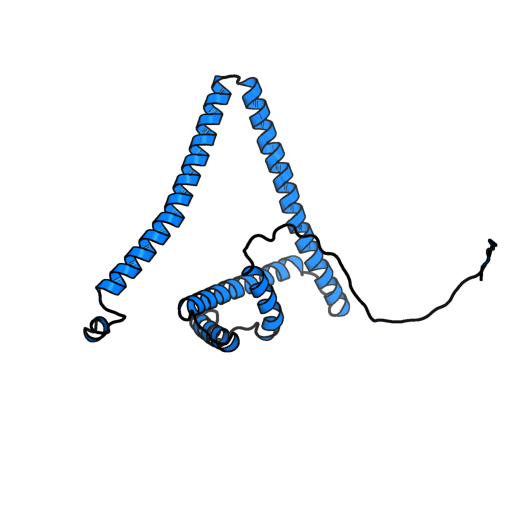2 ? 13.741 4.316 4.172 1.00 79.06 122 ASN A N 1
ATOM 952 C CA . ASN A 1 122 ? 13.183 4.373 2.818 1.00 79.06 122 ASN A CA 1
ATOM 953 C C . ASN A 1 122 ? 14.055 5.203 1.865 1.00 79.06 122 ASN A C 1
AT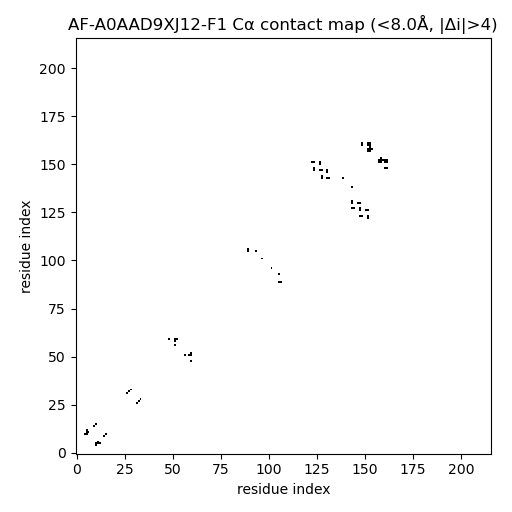OM 955 O O . ASN A 1 122 ? 14.271 4.777 0.733 1.00 79.06 122 ASN A O 1
ATOM 959 N N . LYS A 1 123 ? 14.602 6.342 2.322 1.00 81.12 123 LYS A N 1
ATOM 960 C CA . LYS A 1 123 ? 15.592 7.111 1.546 1.00 81.12 123 LYS A CA 1
ATOM 961 C C . LYS A 1 123 ? 16.875 6.314 1.300 1.00 81.12 123 LYS A C 1
ATOM 963 O O . LYS A 1 123 ? 17.343 6.272 0.170 1.00 81.12 123 LYS A O 1
ATOM 968 N N . LEU A 1 124 ? 17.409 5.651 2.329 1.00 81.44 124 LEU A N 1
ATOM 969 C CA . LEU A 1 124 ? 18.595 4.800 2.209 1.00 81.44 124 LEU A CA 1
ATOM 970 C C . LEU A 1 124 ? 18.386 3.679 1.186 1.00 81.44 124 LEU A C 1
ATOM 972 O O . LEU A 1 124 ? 19.233 3.489 0.321 1.00 81.44 124 LEU A O 1
ATOM 976 N N . ARG A 1 125 ? 17.244 2.983 1.246 1.00 77.31 125 ARG A N 1
ATOM 977 C CA . ARG A 1 125 ? 16.879 1.926 0.294 1.00 77.31 125 ARG A CA 1
ATOM 978 C C . ARG A 1 125 ? 16.812 2.445 -1.140 1.00 77.31 125 ARG A C 1
ATOM 980 O O . ARG A 1 125 ? 17.252 1.751 -2.044 1.00 77.31 125 ARG A O 1
ATOM 987 N N . GLU A 1 126 ? 16.300 3.654 -1.349 1.00 80.12 126 GLU A N 1
ATOM 988 C CA . GLU A 1 126 ? 16.262 4.266 -2.679 1.00 80.12 126 GLU A CA 1
ATOM 989 C C . GLU A 1 126 ? 17.673 4.616 -3.191 1.00 80.12 126 GLU A C 1
ATOM 991 O O . GLU A 1 126 ? 17.985 4.322 -4.341 1.00 80.12 126 GLU A O 1
ATOM 996 N N . CYS A 1 127 ? 18.573 5.119 -2.336 1.00 78.44 127 CYS A N 1
ATOM 997 C CA . CYS A 1 127 ? 19.988 5.303 -2.691 1.00 78.44 127 CYS A CA 1
ATOM 998 C C . CYS A 1 127 ? 20.708 3.971 -2.988 1.00 78.44 127 CYS A C 1
ATOM 1000 O O . CYS A 1 127 ? 21.479 3.897 -3.941 1.00 78.44 127 CYS A O 1
ATOM 1002 N N . VAL A 1 128 ? 20.443 2.911 -2.211 1.00 77.88 128 VAL A N 1
ATOM 1003 C CA . VAL A 1 128 ? 20.976 1.558 -2.468 1.00 77.88 128 VAL A CA 1
ATOM 1004 C C . VAL A 1 128 ? 20.470 1.031 -3.810 1.00 77.88 128 VAL A C 1
ATOM 1006 O O . VAL A 1 128 ? 21.279 0.635 -4.641 1.00 77.88 128 VAL A O 1
ATOM 1009 N N . ARG A 1 129 ? 19.159 1.121 -4.072 1.00 73.94 129 ARG A N 1
ATOM 1010 C CA . ARG A 1 129 ? 18.534 0.711 -5.338 1.00 73.94 129 ARG A CA 1
ATOM 1011 C C . ARG A 1 129 ? 19.135 1.451 -6.536 1.00 73.94 129 ARG A C 1
ATOM 1013 O O . ARG A 1 129 ? 19.311 0.853 -7.593 1.00 73.94 129 ARG A O 1
ATOM 1020 N N . GLN A 1 130 ? 19.463 2.735 -6.392 1.00 76.50 130 GLN A N 1
ATOM 1021 C CA . GLN A 1 130 ? 20.138 3.508 -7.440 1.00 76.50 130 GLN A CA 1
ATOM 1022 C C . GLN A 1 130 ? 21.558 2.991 -7.716 1.00 76.50 130 GLN A C 1
ATOM 1024 O O . GLN A 1 130 ? 21.923 2.846 -8.877 1.00 76.50 130 GLN A O 1
ATOM 1029 N N . ILE A 1 131 ? 22.334 2.651 -6.682 1.00 73.94 131 ILE A N 1
ATOM 1030 C CA . ILE A 1 131 ? 23.691 2.093 -6.835 1.00 73.94 131 ILE A CA 1
ATOM 1031 C C . ILE A 1 131 ? 23.661 0.674 -7.415 1.00 73.94 131 ILE A C 1
ATOM 1033 O O . ILE A 1 131 ? 24.469 0.351 -8.280 1.00 73.94 131 ILE A O 1
ATOM 1037 N N . GLU A 1 132 ? 22.715 -0.157 -6.982 1.00 69.44 132 GLU A N 1
ATOM 1038 C CA . GLU A 1 132 ? 22.530 -1.529 -7.465 1.00 69.44 132 GLU A CA 1
ATOM 1039 C C . GLU A 1 132 ? 22.170 -1.555 -8.963 1.00 69.44 132 GLU A C 1
ATOM 1041 O O . GLU A 1 132 ? 22.768 -2.305 -9.730 1.00 69.44 132 GLU A O 1
ATOM 1046 N N . ASN A 1 133 ? 21.304 -0.640 -9.423 1.00 70.00 133 ASN A N 1
ATOM 1047 C CA . ASN A 1 133 ? 21.005 -0.468 -10.855 1.00 70.00 133 ASN A CA 1
ATOM 1048 C C . ASN A 1 133 ? 22.200 0.040 -11.690 1.00 70.00 133 ASN A C 1
ATOM 1050 O O . ASN A 1 133 ? 22.182 -0.094 -12.913 1.00 70.00 133 ASN A O 1
ATOM 1054 N N . LEU A 1 134 ? 23.227 0.621 -11.062 1.00 67.88 134 LEU A N 1
ATOM 1055 C CA . LEU A 1 134 ? 24.459 1.060 -11.732 1.00 67.88 134 LEU A CA 1
ATOM 1056 C C . LEU A 1 134 ? 25.545 -0.033 -11.764 1.00 67.88 134 LEU A C 1
ATOM 1058 O O . LEU A 1 134 ? 26.493 0.086 -12.535 1.00 67.88 134 LEU A O 1
ATOM 1062 N N . HIS A 1 135 ? 25.424 -1.094 -10.957 1.00 60.62 135 HIS A N 1
ATOM 1063 C CA . HIS A 1 135 ? 26.436 -2.146 -10.807 1.00 60.62 135 HIS A CA 1
ATOM 1064 C C . HIS A 1 135 ? 25.796 -3.551 -10.750 1.00 60.62 135 HIS A C 1
ATOM 1066 O O . HIS A 1 135 ? 25.705 -4.135 -9.670 1.00 60.62 135 HIS A O 1
ATOM 1072 N N . PRO A 1 136 ? 25.410 -4.154 -11.893 1.00 54.38 136 PRO A N 1
ATOM 1073 C CA . PRO A 1 136 ? 24.731 -5.455 -11.909 1.00 54.38 136 PRO A CA 1
ATOM 1074 C C . PRO A 1 136 ? 25.600 -6.649 -11.467 1.00 54.38 136 PRO A C 1
ATOM 1076 O O . PRO A 1 136 ? 25.060 -7.720 -11.211 1.00 54.38 136 PRO A O 1
ATOM 1079 N N . ASN A 1 137 ? 26.930 -6.497 -11.380 1.00 54.66 137 ASN A N 1
ATOM 1080 C CA . ASN A 1 137 ? 27.863 -7.600 -11.125 1.00 54.66 137 ASN A CA 1
ATOM 1081 C C . ASN A 1 137 ? 28.830 -7.315 -9.955 1.00 54.66 137 ASN A C 1
ATOM 1083 O O . ASN A 1 137 ? 29.807 -6.585 -10.107 1.00 54.66 137 ASN A O 1
ATOM 1087 N N . GLY A 1 138 ? 28.614 -7.989 -8.820 1.00 58.06 138 GLY A N 1
ATOM 1088 C CA . GLY A 1 138 ? 29.699 -8.435 -7.928 1.00 58.06 138 GLY A CA 1
ATOM 1089 C C . GLY A 1 138 ? 30.277 -7.461 -6.891 1.00 58.06 138 GLY A C 1
ATOM 1090 O O . GLY A 1 138 ? 31.296 -7.791 -6.285 1.00 58.06 138 GLY A O 1
ATOM 1091 N N . ALA A 1 139 ? 29.675 -6.295 -6.644 1.00 61.22 139 ALA A N 1
ATOM 1092 C CA . ALA A 1 139 ? 30.114 -5.425 -5.547 1.00 61.22 139 ALA A CA 1
ATOM 1093 C C . ALA A 1 139 ? 29.775 -6.031 -4.166 1.00 61.22 139 ALA A C 1
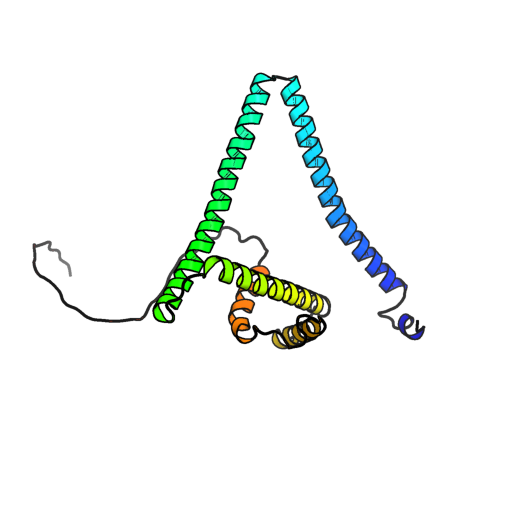ATOM 1095 O O . ALA A 1 139 ? 28.718 -6.627 -3.979 1.00 61.22 139 ALA A O 1
ATOM 1096 N N . SER A 1 140 ? 30.662 -5.857 -3.180 1.00 68.62 140 SER A N 1
ATOM 1097 C CA . SER A 1 140 ? 30.408 -6.282 -1.794 1.00 68.62 140 SER A CA 1
ATOM 1098 C C . SER A 1 140 ? 29.336 -5.404 -1.139 1.00 68.62 140 SER A C 1
ATOM 1100 O O . SER A 1 140 ? 29.413 -4.178 -1.244 1.00 68.62 140 SER A O 1
ATOM 1102 N N . ASP A 1 141 ? 28.402 -6.005 -0.388 1.00 69.25 141 ASP A N 1
ATOM 1103 C CA . ASP A 1 141 ? 27.337 -5.307 0.361 1.00 69.25 141 ASP A CA 1
ATOM 1104 C C . ASP A 1 141 ? 27.865 -4.110 1.176 1.00 69.25 141 ASP A C 1
ATOM 1106 O O . ASP A 1 141 ? 27.209 -3.075 1.298 1.00 69.25 141 ASP A O 1
ATOM 1110 N N . GLN A 1 142 ? 29.076 -4.236 1.730 1.00 71.12 142 GLN A N 1
ATOM 1111 C CA . GLN A 1 142 ? 29.758 -3.183 2.489 1.00 71.12 142 GLN A CA 1
ATOM 1112 C C . GLN A 1 142 ? 30.064 -1.943 1.630 1.00 71.12 142 GLN A C 1
ATOM 1114 O O . GLN A 1 142 ? 29.848 -0.818 2.075 1.00 71.12 142 GLN A O 1
ATOM 1119 N N . ASP A 1 143 ? 30.550 -2.135 0.402 1.00 75.12 143 ASP A N 1
ATOM 1120 C CA . ASP A 1 143 ? 30.918 -1.051 -0.516 1.00 75.12 143 ASP A CA 1
ATOM 1121 C C . ASP A 1 143 ? 29.667 -0.356 -1.073 1.00 75.12 143 ASP A C 1
ATOM 1123 O O . ASP A 1 143 ? 29.553 0.870 -1.002 1.00 75.12 143 ASP A O 1
ATOM 1127 N N . ILE A 1 144 ? 28.657 -1.136 -1.487 1.00 74.56 144 ILE A N 1
ATOM 1128 C CA . ILE A 1 144 ? 27.333 -0.622 -1.884 1.00 74.56 144 ILE A CA 1
ATOM 1129 C C . ILE A 1 144 ? 26.768 0.289 -0.782 1.00 74.56 144 ILE A C 1
ATOM 1131 O O . ILE A 1 144 ? 26.320 1.406 -1.049 1.00 74.56 144 ILE A O 1
ATOM 1135 N N . MET A 1 145 ? 26.857 -0.146 0.477 1.00 73.06 145 MET A N 1
ATOM 1136 C CA . MET A 1 145 ? 26.380 0.621 1.625 1.00 73.06 145 MET A CA 1
ATOM 1137 C C . MET A 1 145 ? 27.205 1.868 1.938 1.00 73.06 145 MET A C 1
ATOM 1139 O O . MET A 1 145 ? 26.630 2.891 2.315 1.00 73.06 145 MET A O 1
ATOM 1143 N N . ASN A 1 146 ? 28.527 1.825 1.776 1.00 81.31 146 ASN A N 1
ATOM 1144 C CA . ASN A 1 146 ? 29.380 2.998 1.969 1.00 81.31 146 ASN A CA 1
ATOM 1145 C C . ASN A 1 146 ? 29.088 4.071 0.908 1.00 81.31 146 ASN A C 1
ATOM 1147 O O . ASN A 1 146 ? 28.918 5.245 1.247 1.00 81.31 146 ASN A O 1
ATOM 1151 N N . ARG A 1 147 ? 28.903 3.661 -0.353 1.00 79.00 147 ARG A N 1
ATOM 1152 C CA . ARG A 1 147 ? 28.456 4.537 -1.448 1.00 79.00 147 ARG A CA 1
ATOM 1153 C C . ARG A 1 147 ? 27.049 5.096 -1.189 1.00 79.00 147 ARG A C 1
ATOM 1155 O O . ARG A 1 147 ? 26.832 6.295 -1.345 1.00 79.00 147 ARG A O 1
ATOM 1162 N N . ALA A 1 148 ? 26.108 4.277 -0.709 1.00 80.88 148 ALA A N 1
ATOM 1163 C CA . ALA A 1 148 ? 24.740 4.720 -0.408 1.00 80.88 148 ALA A CA 1
ATOM 1164 C C . ALA A 1 148 ? 24.689 5.752 0.730 1.00 80.88 148 ALA A C 1
ATOM 1166 O O . ALA A 1 148 ? 23.921 6.715 0.669 1.00 80.88 148 ALA A O 1
ATOM 1167 N N . LYS A 1 149 ? 25.542 5.595 1.751 1.00 82.12 149 LYS A N 1
ATOM 1168 C CA . LYS A 1 149 ? 25.710 6.590 2.821 1.00 82.12 149 LYS A CA 1
ATOM 1169 C C . LYS A 1 149 ? 26.315 7.892 2.294 1.00 82.12 149 LYS A C 1
ATOM 1171 O O . LYS A 1 149 ? 25.835 8.955 2.680 1.00 82.12 149 LYS A O 1
ATOM 1176 N N . ALA A 1 150 ? 27.294 7.828 1.389 1.00 82.81 150 ALA A N 1
ATOM 1177 C CA . ALA A 1 150 ? 27.860 9.018 0.751 1.00 82.81 150 ALA A CA 1
ATOM 1178 C C . ALA A 1 150 ? 26.801 9.804 -0.051 1.00 82.81 150 ALA A C 1
ATOM 1180 O O . ALA A 1 150 ? 26.707 11.021 0.105 1.00 82.81 150 ALA A O 1
ATOM 1181 N N . LEU A 1 151 ? 25.937 9.117 -0.814 1.00 81.06 151 LEU A N 1
ATOM 1182 C CA . LEU A 1 151 ? 24.799 9.748 -1.501 1.00 81.06 151 LEU A CA 1
ATOM 1183 C C . LEU A 1 151 ? 23.796 10.377 -0.517 1.00 81.06 151 LEU A C 1
ATOM 1185 O O . LEU A 1 151 ? 23.359 11.507 -0.721 1.00 81.06 151 LEU A O 1
ATOM 1189 N N . LEU A 1 152 ? 23.464 9.701 0.590 1.00 80.75 152 LEU A N 1
ATOM 1190 C CA . LEU A 1 152 ? 22.593 10.286 1.621 1.00 80.75 152 LEU A CA 1
ATOM 1191 C C . LEU A 1 152 ? 23.173 11.555 2.253 1.00 80.75 152 LEU A C 1
ATOM 1193 O O . LEU A 1 152 ? 22.416 12.474 2.559 1.00 80.75 152 LEU A O 1
ATOM 1197 N N . MET A 1 153 ? 24.490 11.619 2.464 1.00 79.81 153 MET A N 1
ATOM 1198 C CA . MET A 1 153 ? 25.151 12.778 3.079 1.00 79.81 153 MET A CA 1
ATOM 1199 C C . MET A 1 153 ? 25.082 14.048 2.216 1.00 79.81 153 MET A C 1
ATOM 1201 O O . MET A 1 153 ? 25.273 15.143 2.747 1.00 79.81 153 MET A O 1
ATOM 1205 N N . GLN A 1 154 ? 24.751 13.924 0.925 1.00 80.81 154 GLN A N 1
ATOM 1206 C CA . GLN A 1 154 ? 24.498 15.050 0.023 1.00 80.81 154 GLN A CA 1
ATOM 1207 C C . GLN A 1 154 ? 23.198 15.809 0.367 1.00 80.81 154 GLN A C 1
ATOM 1209 O O . GLN A 1 154 ? 23.085 17.006 0.099 1.00 80.81 154 GLN A O 1
ATOM 1214 N N . ASP A 1 155 ? 22.218 15.151 0.997 1.00 80.19 155 ASP A N 1
ATOM 1215 C CA . ASP A 1 155 ? 21.006 15.804 1.498 1.00 80.19 155 ASP A CA 1
ATOM 1216 C C . ASP A 1 155 ? 21.335 16.617 2.765 1.00 80.19 155 ASP A C 1
ATOM 1218 O O . ASP A 1 155 ? 21.833 16.093 3.766 1.00 80.19 155 ASP A O 1
ATOM 1222 N N . LYS A 1 156 ? 20.989 17.913 2.754 1.00 75.94 156 LYS A N 1
ATOM 1223 C CA . LYS A 1 156 ? 21.189 18.864 3.866 1.00 75.94 156 LYS A CA 1
ATOM 1224 C C . LYS A 1 156 ? 20.653 18.350 5.213 1.00 75.94 156 LYS A C 1
ATOM 1226 O O . LYS A 1 156 ? 21.131 18.783 6.260 1.00 75.94 156 LYS A O 1
ATOM 1231 N N . LYS A 1 157 ? 19.684 17.426 5.208 1.00 75.88 157 LYS A N 1
ATOM 1232 C CA . LYS A 1 157 ? 19.120 16.777 6.403 1.00 75.88 157 LYS A CA 1
ATOM 1233 C C . LYS A 1 157 ? 20.033 15.710 7.035 1.00 75.88 157 LYS A C 1
ATOM 1235 O O . LYS A 1 157 ? 19.889 15.441 8.227 1.00 75.88 157 LYS A O 1
ATOM 1240 N N . TYR A 1 158 ? 20.955 15.117 6.273 1.00 74.56 158 TYR A N 1
ATOM 1241 C CA . TYR A 1 158 ? 21.805 13.988 6.687 1.00 74.56 158 TYR A CA 1
ATOM 1242 C C . TYR A 1 158 ? 23.314 14.275 6.564 1.00 74.56 158 TYR A C 1
ATOM 1244 O O . TYR A 1 158 ? 24.131 13.370 6.715 1.00 74.56 158 TYR A O 1
ATOM 1252 N N . ASN A 1 159 ? 23.700 15.542 6.382 1.00 75.31 159 ASN A N 1
ATOM 1253 C CA . ASN A 1 159 ? 25.094 15.988 6.249 1.00 75.31 159 ASN A CA 1
ATOM 1254 C C . ASN A 1 159 ? 26.030 15.605 7.421 1.00 75.31 159 ASN A C 1
ATOM 1256 O O . ASN A 1 159 ? 27.245 15.587 7.254 1.00 75.31 159 ASN A O 1
ATOM 1260 N N . LYS A 1 160 ? 25.484 15.284 8.604 1.00 75.62 160 LYS A N 1
ATOM 1261 C CA . LYS A 1 160 ? 26.226 14.772 9.776 1.00 75.62 160 LYS A CA 1
ATOM 1262 C C . LYS A 1 160 ? 26.367 13.238 9.805 1.00 75.62 160 LYS A C 1
ATOM 1264 O O . LYS A 1 160 ? 26.710 12.690 10.848 1.00 75.62 160 LYS A O 1
ATOM 1269 N N . GLY A 1 161 ? 26.070 12.552 8.701 1.00 71.12 161 GLY A N 1
ATOM 1270 C CA . GLY A 1 161 ? 26.106 11.093 8.595 1.00 71.12 161 GLY A CA 1
ATOM 1271 C C . GLY A 1 161 ? 24.815 10.396 9.043 1.00 71.12 161 GLY A C 1
ATOM 1272 O O . GLY A 1 161 ? 23.907 10.988 9.640 1.00 71.12 161 GLY A O 1
ATOM 1273 N N . PHE A 1 162 ? 24.726 9.101 8.732 1.00 75.19 162 PHE A N 1
ATOM 1274 C CA . PHE A 1 162 ? 23.573 8.259 9.041 1.00 75.19 162 PHE A CA 1
ATOM 1275 C C . PHE A 1 162 ? 23.617 7.771 10.497 1.00 75.19 162 PHE A C 1
ATOM 1277 O O . PHE A 1 162 ? 24.350 6.860 10.846 1.00 75.19 162 PHE A O 1
ATOM 1284 N N . LYS A 1 163 ? 22.793 8.349 11.375 1.00 71.88 163 LYS A N 1
ATOM 1285 C CA . LYS A 1 163 ? 22.888 8.123 12.834 1.00 71.88 163 LYS A CA 1
ATOM 1286 C C . LYS A 1 163 ? 22.561 6.704 13.335 1.00 71.88 163 LYS A C 1
ATOM 1288 O O . LYS A 1 163 ? 22.696 6.456 14.530 1.00 71.88 163 LYS A O 1
ATOM 1293 N N . PHE A 1 164 ? 22.106 5.794 12.473 1.00 73.81 164 PHE A N 1
ATOM 1294 C CA . PHE A 1 164 ? 21.593 4.473 12.864 1.00 73.81 164 PHE A CA 1
ATOM 1295 C C . PHE A 1 164 ? 22.524 3.307 12.490 1.00 73.81 164 PHE A C 1
ATOM 1297 O O . PHE A 1 164 ? 22.064 2.171 12.400 1.00 73.81 164 PHE A O 1
ATOM 1304 N N . ASP A 1 165 ? 23.828 3.551 12.307 1.00 70.12 165 ASP A N 1
ATOM 1305 C CA . ASP A 1 165 ? 24.824 2.499 12.027 1.00 70.12 165 ASP A CA 1
ATOM 1306 C C . ASP A 1 165 ? 24.796 1.343 13.045 1.00 70.12 165 ASP A C 1
ATOM 1308 O O . ASP A 1 165 ? 24.921 0.180 12.674 1.00 70.12 165 ASP A O 1
ATOM 1312 N N . HIS A 1 166 ? 24.538 1.635 14.321 1.00 75.25 166 HIS A N 1
ATOM 1313 C CA . HIS A 1 166 ? 24.414 0.631 15.385 1.00 75.25 166 HIS A CA 1
ATOM 1314 C C . HIS A 1 166 ? 23.164 -0.267 15.259 1.00 75.25 166 HIS A C 1
ATOM 1316 O O . HIS A 1 166 ? 23.147 -1.367 15.801 1.00 75.25 166 HIS A O 1
ATOM 1322 N N . VAL A 1 167 ? 22.133 0.172 14.525 1.00 68.81 167 VAL A N 1
ATOM 1323 C CA . VAL A 1 167 ? 20.910 -0.606 14.224 1.00 68.81 167 VAL A CA 1
ATOM 1324 C C . VAL A 1 167 ? 21.013 -1.283 12.847 1.00 68.81 167 VAL A C 1
ATOM 1326 O O . VAL A 1 167 ? 20.117 -2.023 12.442 1.00 68.81 167 VAL A O 1
ATOM 1329 N N . TRP A 1 168 ? 22.108 -1.065 12.106 1.00 67.88 168 TRP A N 1
ATOM 1330 C CA . TRP A 1 168 ? 22.290 -1.588 10.750 1.00 67.88 168 TRP A CA 1
ATOM 1331 C C . TRP A 1 168 ? 22.170 -3.117 10.675 1.00 67.88 168 TRP A C 1
ATOM 1333 O O . TRP A 1 168 ? 21.580 -3.647 9.736 1.00 67.88 168 TRP A O 1
ATOM 1343 N N . SER A 1 169 ? 22.650 -3.826 11.699 1.00 64.44 169 SER A N 1
ATOM 1344 C CA . SER A 1 169 ? 22.544 -5.285 11.818 1.00 64.44 169 SER A CA 1
ATOM 1345 C C . SER A 1 169 ? 21.105 -5.804 11.878 1.00 64.44 169 SER A C 1
ATOM 1347 O O . SER A 1 169 ? 20.878 -6.932 11.464 1.00 64.44 169 SER A O 1
ATOM 1349 N N . ILE A 1 170 ? 20.149 -4.997 12.345 1.00 68.31 170 ILE A N 1
ATOM 1350 C CA . ILE A 1 170 ? 18.715 -5.326 12.391 1.00 68.31 170 ILE A CA 1
ATOM 1351 C C . ILE A 1 170 ? 18.029 -4.858 11.097 1.00 68.31 170 ILE A C 1
ATOM 1353 O O . ILE A 1 170 ? 17.180 -5.550 10.537 1.00 68.31 170 ILE A O 1
ATOM 1357 N N . LEU A 1 171 ? 18.426 -3.689 10.583 1.00 63.78 171 LEU A N 1
ATOM 1358 C CA . LEU A 1 171 ? 17.883 -3.115 9.349 1.00 63.78 171 LEU A CA 1
ATOM 1359 C C . LEU A 1 171 ? 18.218 -3.950 8.104 1.00 63.78 171 LEU A C 1
ATOM 1361 O O . LEU A 1 171 ? 17.357 -4.091 7.235 1.00 63.78 171 LEU A O 1
ATOM 1365 N N . LYS A 1 172 ? 19.422 -4.537 8.026 1.00 63.59 172 LYS A N 1
ATOM 1366 C CA . LYS A 1 172 ? 19.827 -5.405 6.906 1.00 63.59 172 LYS A CA 1
A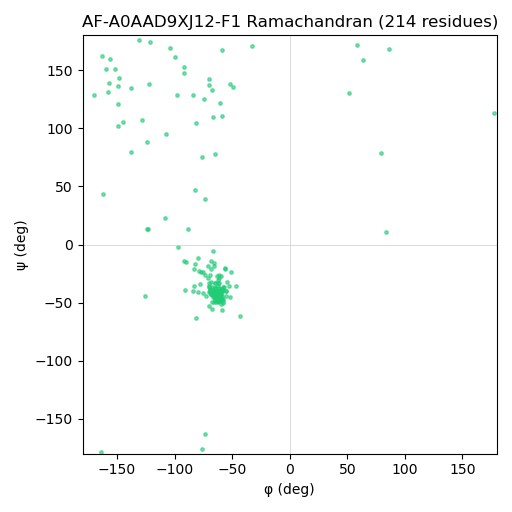TOM 1367 C C . LYS A 1 172 ? 18.892 -6.614 6.751 1.00 63.59 172 LYS A C 1
ATOM 1369 O O . LYS A 1 172 ? 18.567 -6.988 5.630 1.00 63.59 172 LYS A O 1
ATOM 1374 N N . ASP A 1 173 ? 18.427 -7.193 7.862 1.00 57.97 173 ASP A N 1
ATOM 1375 C CA . ASP A 1 173 ? 17.622 -8.417 7.840 1.00 57.97 173 ASP A CA 1
ATOM 1376 C C . ASP A 1 173 ? 16.195 -8.095 7.377 1.00 57.97 173 ASP A C 1
ATOM 1378 O O . ASP A 1 173 ? 15.666 -8.765 6.492 1.00 57.97 173 ASP A O 1
ATOM 1382 N N . ILE A 1 174 ? 15.620 -6.984 7.859 1.00 58.03 174 ILE A N 1
ATOM 1383 C CA . ILE A 1 174 ? 14.349 -6.434 7.350 1.00 58.03 174 ILE A CA 1
ATOM 1384 C C . ILE A 1 174 ? 14.458 -6.097 5.850 1.00 58.03 174 ILE A C 1
ATOM 1386 O O . ILE A 1 174 ? 13.515 -6.333 5.095 1.00 58.03 174 ILE A O 1
ATOM 1390 N N . SER A 1 175 ? 15.606 -5.578 5.401 1.00 51.75 175 SER A N 1
ATOM 1391 C CA . SER A 1 175 ? 15.861 -5.310 3.980 1.00 51.75 175 SER A CA 1
ATOM 1392 C C . SER A 1 175 ? 15.903 -6.598 3.155 1.00 51.75 175 SER A C 1
ATOM 1394 O O . SER A 1 175 ? 15.304 -6.646 2.083 1.00 51.75 175 SER A O 1
ATOM 1396 N N . LYS A 1 176 ? 16.547 -7.655 3.665 1.00 49.91 176 LYS A N 1
ATOM 1397 C CA . LYS A 1 176 ? 16.636 -8.958 2.993 1.00 49.91 176 LYS A CA 1
ATOM 1398 C C . LYS A 1 176 ? 15.253 -9.592 2.806 1.00 49.91 176 LYS A C 1
ATOM 1400 O O . LYS A 1 176 ? 14.927 -9.995 1.696 1.00 49.91 176 LYS A O 1
ATOM 1405 N N . PHE A 1 177 ? 14.397 -9.539 3.832 1.00 36.62 177 PHE A N 1
ATOM 1406 C CA . PHE A 1 177 ? 12.994 -9.974 3.740 1.00 36.62 177 PHE A CA 1
ATOM 1407 C C . PHE A 1 177 ? 12.158 -9.213 2.695 1.00 36.62 177 PHE A C 1
ATOM 1409 O O . PHE A 1 177 ? 11.178 -9.759 2.198 1.00 36.62 177 PHE A O 1
ATOM 1416 N N . SER A 1 178 ? 12.498 -7.961 2.361 1.00 46.28 178 SER A N 1
ATOM 1417 C CA . SER A 1 178 ? 11.738 -7.182 1.369 1.00 46.28 178 SER A CA 1
ATOM 1418 C C . SER A 1 178 ? 12.071 -7.552 -0.080 1.00 46.28 178 SER A C 1
ATOM 1420 O O . SER A 1 178 ? 11.252 -7.280 -0.960 1.00 46.28 178 SER A O 1
ATOM 1422 N N . ASN A 1 179 ? 13.247 -8.128 -0.342 1.00 45.06 179 ASN A N 1
ATOM 1423 C CA . ASN A 1 179 ? 13.665 -8.504 -1.695 1.00 45.06 179 ASN A CA 1
ATOM 1424 C C . ASN A 1 179 ? 13.102 -9.872 -2.115 1.00 45.06 179 ASN A C 1
ATOM 1426 O O . ASN A 1 179 ? 12.885 -10.092 -3.304 1.00 45.06 179 ASN A O 1
ATOM 1430 N N . ASP A 1 180 ? 12.718 -10.723 -1.158 1.00 34.22 180 ASP A N 1
ATOM 1431 C CA . ASP A 1 180 ? 11.963 -11.963 -1.390 1.00 34.22 180 ASP A CA 1
ATOM 1432 C C . ASP A 1 180 ? 10.478 -11.700 -1.744 1.00 34.22 180 ASP A C 1
ATOM 1434 O O . ASP A 1 180 ? 9.578 -12.437 -1.345 1.00 34.22 180 ASP A O 1
ATOM 1438 N N . THR A 1 181 ? 10.187 -10.668 -2.550 1.00 40.50 181 THR A N 1
ATOM 1439 C CA . THR A 1 181 ? 8.849 -10.437 -3.136 1.00 40.50 181 THR A CA 1
ATOM 1440 C C . THR A 1 181 ? 8.651 -11.290 -4.400 1.00 40.50 181 THR A C 1
ATOM 1442 O O . THR A 1 181 ? 8.164 -10.832 -5.431 1.00 40.50 181 THR A O 1
ATOM 1445 N N . SER A 1 182 ? 9.000 -12.573 -4.304 1.00 34.97 182 SER A N 1
ATOM 1446 C CA . SER A 1 182 ? 8.302 -13.622 -5.047 1.00 34.97 182 SER A CA 1
ATOM 1447 C C . SER A 1 182 ? 7.289 -14.229 -4.069 1.00 34.97 182 SER A C 1
ATOM 1449 O O . SER A 1 182 ? 7.657 -14.512 -2.929 1.00 34.97 182 SER A O 1
ATOM 1451 N N . PRO A 1 183 ? 5.995 -14.344 -4.424 1.00 34.59 183 PRO A N 1
ATOM 1452 C CA . PRO A 1 183 ? 4.967 -14.696 -3.450 1.00 34.59 183 PRO A CA 1
ATOM 1453 C C . PRO A 1 183 ? 5.272 -16.071 -2.839 1.00 34.59 183 PRO A C 1
ATOM 1455 O O . PRO A 1 183 ? 5.362 -17.049 -3.588 1.00 34.59 183 PRO A O 1
ATOM 1458 N N . PRO A 1 184 ? 5.422 -16.186 -1.504 1.00 35.47 184 PRO A N 1
ATOM 1459 C CA . PRO A 1 184 ? 5.728 -17.463 -0.887 1.00 35.47 184 PRO A CA 1
ATOM 1460 C C . PRO A 1 184 ? 4.535 -18.400 -1.067 1.00 35.47 184 PRO A C 1
ATOM 1462 O O . PRO A 1 184 ? 3.481 -18.229 -0.450 1.00 35.47 184 PRO A O 1
ATOM 1465 N N . GLN A 1 185 ? 4.720 -19.410 -1.918 1.00 33.84 185 GLN A N 1
ATOM 1466 C CA . GLN A 1 185 ? 3.828 -20.560 -1.994 1.00 33.84 185 GLN A CA 1
ATOM 1467 C C . GLN A 1 185 ? 3.641 -21.149 -0.593 1.00 33.84 185 GLN A C 1
ATOM 1469 O O . GLN A 1 185 ? 4.604 -21.295 0.167 1.00 33.84 185 GLN A O 1
ATOM 1474 N N . LEU A 1 186 ? 2.400 -21.516 -0.270 1.00 41.03 186 LEU A N 1
ATOM 1475 C CA . LEU A 1 186 ? 1.998 -22.120 1.003 1.00 41.03 186 LEU A CA 1
ATOM 1476 C C . LEU A 1 186 ? 2.642 -23.509 1.187 1.00 41.03 186 LEU A C 1
ATOM 1478 O O . LEU A 1 186 ? 2.002 -24.543 1.017 1.00 41.03 186 LEU A O 1
ATOM 1482 N N . SER A 1 187 ? 3.923 -23.537 1.565 1.00 30.48 187 SER A N 1
ATOM 1483 C CA . SER A 1 187 ? 4.664 -24.750 1.919 1.00 30.48 187 SER A CA 1
ATOM 1484 C C . SER A 1 187 ? 4.909 -24.805 3.429 1.00 30.48 187 SER A C 1
ATOM 1486 O O . SER A 1 187 ? 5.823 -24.230 4.013 1.00 30.48 187 SER A O 1
ATOM 1488 N N . GLN A 1 188 ? 3.999 -25.512 4.083 1.00 47.22 188 GLN A N 1
ATOM 1489 C CA . GLN A 1 188 ? 3.958 -25.746 5.516 1.00 47.22 188 GLN A CA 1
ATOM 1490 C C . GLN A 1 188 ? 5.228 -26.446 6.043 1.00 47.22 188 GLN A C 1
ATOM 1492 O O . GLN A 1 188 ? 5.380 -27.655 5.862 1.00 47.22 188 GLN A O 1
ATOM 1497 N N . ARG A 1 189 ? 6.080 -25.752 6.819 1.00 33.00 189 ARG A N 1
ATOM 1498 C CA . ARG A 1 189 ? 7.013 -26.428 7.744 1.00 33.00 189 ARG A CA 1
ATOM 1499 C C . ARG A 1 189 ? 7.123 -25.749 9.115 1.00 33.00 189 ARG A C 1
ATOM 1501 O O . ARG A 1 189 ? 7.183 -24.535 9.249 1.00 33.00 189 ARG A O 1
ATOM 1508 N N . ARG A 1 190 ? 7.073 -26.596 10.144 1.00 38.44 190 ARG A N 1
ATOM 1509 C CA . ARG A 1 190 ? 6.959 -26.294 11.581 1.00 38.44 190 ARG A CA 1
ATOM 1510 C C . ARG A 1 190 ? 8.325 -26.168 12.276 1.00 38.44 190 ARG A C 1
ATOM 1512 O O . ARG A 1 190 ? 9.167 -27.003 11.974 1.00 38.44 190 ARG A O 1
ATOM 1519 N N . ARG A 1 191 ? 8.358 -25.367 13.367 1.00 37.44 191 ARG A N 1
ATOM 1520 C CA . ARG A 1 191 ? 9.017 -25.636 14.687 1.00 37.44 191 ARG A CA 1
ATOM 1521 C C . ARG A 1 191 ? 10.569 -25.798 14.696 1.00 37.44 191 ARG A C 1
ATOM 1523 O O . ARG A 1 191 ? 11.147 -26.113 13.674 1.00 37.44 191 ARG A O 1
ATOM 1530 N N . VAL A 1 192 ? 11.321 -25.631 15.799 1.00 37.44 192 VAL A N 1
ATOM 1531 C CA . VAL A 1 192 ? 11.051 -25.291 17.224 1.00 37.44 192 VAL A CA 1
ATOM 1532 C C . VAL A 1 192 ? 12.323 -24.673 17.860 1.00 37.44 192 VAL A C 1
ATOM 1534 O O . VAL A 1 192 ? 13.420 -24.886 17.360 1.00 37.44 192 VAL A O 1
ATOM 1537 N N . TYR A 1 193 ? 12.123 -23.938 18.961 1.00 32.47 193 TYR A N 1
ATOM 1538 C CA . TYR A 1 193 ? 13.049 -23.416 19.991 1.00 32.47 193 TYR A CA 1
ATOM 1539 C C . TYR A 1 193 ? 14.305 -24.247 20.356 1.00 32.47 193 TYR A C 1
ATOM 1541 O O . TYR A 1 193 ? 14.345 -25.449 20.124 1.00 32.47 193 TYR A O 1
ATOM 1549 N N . ILE A 1 194 ? 15.207 -23.646 21.152 1.00 29.55 194 ILE A N 1
ATOM 1550 C CA . ILE A 1 194 ? 15.336 -24.010 22.584 1.00 29.55 194 ILE A CA 1
ATOM 1551 C C . ILE A 1 194 ? 15.844 -22.825 23.432 1.00 29.55 194 ILE A C 1
ATOM 1553 O O . ILE A 1 194 ? 16.490 -21.909 22.930 1.00 29.55 194 ILE A O 1
ATOM 1557 N N . CYS A 1 195 ? 15.442 -22.827 24.704 1.00 30.11 195 CYS A N 1
ATOM 1558 C CA . CYS A 1 195 ? 15.697 -21.819 25.737 1.00 30.11 195 CYS A CA 1
ATOM 1559 C C . CYS A 1 195 ? 16.850 -22.260 26.659 1.00 30.11 195 CYS A C 1
ATOM 1561 O O . CYS A 1 195 ? 17.110 -23.456 26.778 1.00 30.11 195 CYS A O 1
ATOM 1563 N N . SER A 1 196 ? 17.461 -21.328 27.393 1.00 24.55 196 SER A N 1
ATOM 1564 C CA . SER A 1 196 ? 18.283 -21.656 28.564 1.00 24.55 196 SER A CA 1
ATOM 1565 C C . SER A 1 196 ? 18.158 -20.592 29.658 1.00 24.55 196 SER A C 1
ATOM 1567 O O . SER A 1 196 ? 18.723 -19.504 29.557 1.00 24.55 196 SER A O 1
ATOM 1569 N N . SER A 1 197 ? 17.431 -20.922 30.723 1.00 29.67 197 SER A N 1
ATOM 1570 C CA . SER A 1 197 ? 17.565 -20.344 32.067 1.00 29.67 197 SER A CA 1
ATOM 1571 C C . SER A 1 197 ? 16.973 -21.341 33.061 1.00 29.67 197 SER A C 1
ATOM 1573 O O . SER A 1 197 ? 15.896 -21.884 32.821 1.00 29.67 197 SER A O 1
ATOM 1575 N N . GLN A 1 198 ? 17.716 -21.622 34.128 1.00 32.00 198 GLN A N 1
ATOM 1576 C CA . GLN A 1 198 ? 17.471 -22.707 35.076 1.00 32.00 198 GLN A CA 1
ATOM 1577 C C . GLN A 1 198 ? 17.309 -22.133 36.486 1.00 32.00 198 GLN A C 1
ATOM 1579 O O . GLN A 1 198 ? 18.089 -21.267 36.879 1.00 32.00 198 GLN A O 1
ATOM 1584 N N . SER A 1 199 ? 16.337 -22.640 37.244 1.00 27.67 199 SER A N 1
ATOM 1585 C CA . SER A 1 199 ? 16.262 -22.490 38.702 1.00 27.67 199 SER A CA 1
ATOM 1586 C C . SER A 1 199 ? 15.352 -23.561 39.325 1.00 27.67 199 SER A C 1
ATOM 1588 O O . SER A 1 199 ? 14.459 -24.100 38.671 1.00 27.67 199 SER A O 1
ATOM 1590 N N . ASP A 1 200 ? 15.652 -23.908 40.576 1.00 25.38 200 ASP A N 1
ATOM 1591 C CA . ASP A 1 200 ? 15.263 -25.152 41.252 1.00 25.38 200 ASP A CA 1
ATOM 1592 C C . ASP A 1 200 ? 13.948 -25.125 42.058 1.00 25.38 200 ASP A C 1
ATOM 1594 O O . ASP A 1 200 ? 13.687 -24.151 42.754 1.00 25.38 200 ASP A O 1
ATOM 1598 N N . SER A 1 201 ? 13.266 -26.289 42.082 1.00 26.02 201 SER A N 1
ATOM 1599 C CA . SER A 1 201 ? 12.649 -26.971 43.257 1.00 26.02 201 SER A CA 1
ATOM 1600 C C . SER A 1 201 ? 11.575 -26.258 44.129 1.00 26.02 201 SER A C 1
ATOM 1602 O O . SER A 1 201 ? 11.366 -25.056 43.999 1.00 26.02 201 SER A O 1
ATOM 1604 N N . PRO A 1 202 ? 10.894 -26.949 45.085 1.00 35.22 202 PRO A N 1
ATOM 1605 C CA . PRO A 1 202 ? 10.754 -28.398 45.336 1.00 35.22 202 PRO A CA 1
ATOM 1606 C C . PRO A 1 202 ? 9.288 -28.917 45.310 1.00 35.22 202 PRO A C 1
ATOM 1608 O O . PRO A 1 202 ? 8.331 -28.157 45.199 1.00 35.22 202 PRO A O 1
ATOM 1611 N N . GLY A 1 203 ? 9.121 -30.243 45.407 1.00 27.41 203 GLY A N 1
ATOM 1612 C CA . GLY A 1 203 ? 7.851 -30.960 45.216 1.00 27.41 203 GLY A CA 1
ATOM 1613 C C . GLY A 1 203 ? 6.791 -30.920 46.331 1.00 27.41 203 GLY A C 1
ATOM 1614 O O . GLY A 1 203 ? 6.933 -30.289 47.375 1.00 27.41 203 GLY A O 1
ATOM 1615 N N . THR A 1 204 ? 5.709 -31.669 46.098 1.00 30.47 204 THR A N 1
ATOM 1616 C CA . THR A 1 204 ? 4.743 -32.126 47.111 1.00 30.47 204 THR A CA 1
ATOM 1617 C C . THR A 1 204 ? 4.178 -33.490 46.693 1.00 30.47 204 THR A C 1
ATOM 1619 O O . THR A 1 204 ? 4.003 -33.772 45.509 1.00 30.47 204 THR A O 1
ATOM 1622 N N . GLU A 1 205 ? 3.956 -34.330 47.698 1.00 25.44 205 GLU A N 1
ATOM 1623 C CA . GLU A 1 205 ? 3.393 -35.689 47.710 1.00 25.44 205 GLU A CA 1
ATOM 1624 C C . GLU A 1 205 ? 1.951 -35.721 47.112 1.00 25.44 205 GLU A C 1
ATOM 1626 O O . GLU A 1 205 ? 1.348 -34.671 46.928 1.00 25.44 205 GLU A O 1
ATOM 1631 N N . SER A 1 206 ? 1.271 -36.828 46.770 1.00 29.95 206 SER A N 1
ATOM 1632 C CA . SER A 1 206 ? 1.324 -38.240 47.204 1.00 29.95 206 SER A CA 1
ATOM 1633 C C . SER A 1 206 ? 0.564 -39.157 46.178 1.00 29.95 206 SER A C 1
ATOM 1635 O O . SER A 1 206 ? 0.102 -38.641 45.158 1.00 29.95 206 SER A O 1
ATOM 1637 N N . PRO A 1 207 ? 0.441 -40.497 46.360 1.00 39.59 207 PRO A N 1
ATOM 1638 C CA . PRO A 1 207 ? 0.249 -41.462 45.254 1.00 39.59 207 PRO A CA 1
ATOM 1639 C C . PRO A 1 207 ? -1.174 -42.033 45.052 1.00 39.59 207 PRO A C 1
ATOM 1641 O O . PRO A 1 207 ? -2.005 -41.989 45.954 1.00 39.59 207 PRO A O 1
ATOM 1644 N N . THR A 1 208 ? -1.402 -42.722 43.917 1.00 30.45 208 THR A N 1
ATOM 1645 C CA . THR A 1 208 ? -2.228 -43.957 43.812 1.00 30.45 208 THR A CA 1
ATOM 1646 C C . THR A 1 208 ? -1.851 -44.794 42.567 1.00 30.45 208 THR A C 1
ATOM 1648 O O . THR A 1 208 ? -1.569 -44.258 41.501 1.00 30.45 208 THR A O 1
ATOM 1651 N N . SER A 1 209 ? -1.816 -46.116 42.766 1.00 34.94 209 SER A N 1
ATOM 1652 C CA . SER A 1 209 ? -1.335 -47.245 41.934 1.00 34.94 209 SER A CA 1
ATOM 1653 C C . SER A 1 209 ? -2.237 -47.627 40.717 1.00 34.94 209 SER A C 1
ATOM 1655 O O . SER A 1 209 ? -3.190 -46.907 40.435 1.00 34.94 209 SER A O 1
ATOM 1657 N N . PRO A 1 210 ? -2.110 -48.828 40.090 1.00 43.34 210 PRO A N 1
ATOM 1658 C CA . PRO A 1 210 ? -0.980 -49.405 39.326 1.00 43.34 210 PRO A CA 1
ATOM 1659 C C . PRO A 1 210 ? -1.405 -49.989 37.942 1.00 43.34 210 PRO A C 1
ATOM 1661 O O . PRO A 1 210 ? -2.590 -50.073 37.653 1.00 43.34 210 PRO A O 1
ATOM 1664 N N . ASN A 1 211 ? -0.445 -50.461 37.124 1.00 32.62 211 ASN A N 1
ATOM 1665 C CA . ASN A 1 211 ? -0.528 -51.550 36.105 1.00 32.62 211 ASN A CA 1
ATOM 1666 C C . ASN A 1 211 ? 0.862 -51.615 35.420 1.00 32.62 211 ASN A C 1
ATOM 1668 O O . ASN A 1 211 ? 1.284 -50.602 34.874 1.00 32.62 211 ASN A O 1
ATOM 1672 N N . LEU A 1 212 ? 1.735 -52.628 35.510 1.00 33.91 212 LEU A N 1
ATOM 1673 C CA . LEU A 1 212 ? 1.657 -54.102 35.441 1.00 33.91 212 LEU A CA 1
ATOM 1674 C C . LEU A 1 212 ? 1.558 -54.702 34.016 1.00 33.91 212 LEU A C 1
ATOM 1676 O O . LEU A 1 212 ? 0.494 -55.139 33.596 1.00 33.91 212 LEU A O 1
ATOM 1680 N N . ALA A 1 213 ? 2.711 -54.775 33.337 1.00 34.47 213 ALA A N 1
ATOM 1681 C CA . ALA A 1 213 ? 3.164 -55.783 32.352 1.00 34.47 213 ALA A CA 1
ATOM 1682 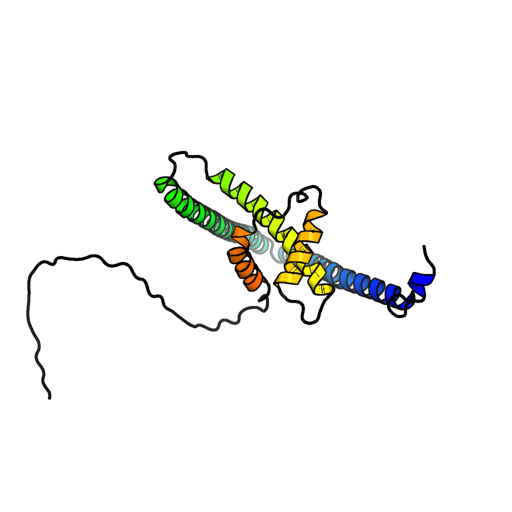C C . ALA A 1 213 ? 4.677 -55.489 32.111 1.00 34.47 213 ALA A C 1
ATOM 1684 O O . ALA A 1 213 ? 5.029 -54.317 32.024 1.00 34.47 213 ALA A O 1
ATOM 1685 N N . SER A 1 214 ? 5.660 -56.402 32.193 1.00 33.41 214 SER A N 1
ATOM 1686 C CA . SER A 1 214 ? 5.886 -57.623 31.385 1.00 33.41 214 SER A CA 1
ATOM 1687 C C . SER A 1 214 ? 5.847 -57.311 29.875 1.00 33.41 214 SER A C 1
ATOM 1689 O O . SER A 1 214 ? 4.913 -56.671 29.420 1.00 33.41 214 SER A O 1
ATOM 1691 N N . SER A 1 215 ? 6.780 -57.702 29.006 1.00 37.00 215 SER A N 1
ATOM 1692 C CA . SER A 1 215 ? 8.046 -58.435 29.154 1.00 37.00 215 SER A CA 1
ATOM 1693 C C . SER A 1 215 ? 8.897 -58.215 27.884 1.00 37.00 215 SER A C 1
ATOM 1695 O O . SER A 1 215 ? 8.348 -57.834 26.851 1.00 37.00 215 SER A O 1
ATOM 1697 N N . ASN A 1 216 ? 10.210 -58.458 27.867 1.00 39.75 216 ASN A N 1
ATOM 1698 C CA . ASN A 1 216 ? 11.121 -58.909 28.932 1.00 39.75 216 ASN A CA 1
ATOM 1699 C C . ASN A 1 216 ? 12.254 -57.890 29.085 1.00 39.75 216 ASN A C 1
ATOM 1701 O O . ASN A 1 216 ? 12.864 -57.578 28.039 1.00 39.75 216 ASN A O 1
#

Radius of gyration: 29.93 Å; Cα contacts (8 Å, |Δi|>4): 46; chains: 1; bounding box: 69×80×78 Å

Organism: NCBI:txid168575

Sequence (216 aa):
MEISWFDEAEHSSGAIGARLTTDAVAMRSLVGDALALLVQNIATVVAGLIIAFKSNWELALLILVLFPLMGISGYIRWKSLKDQFWSRVESDYNNLKAVFITELRVKRSLQCQMQTILTSVNKLRECVRQIENLHPNGASDQDIMNRAKALLMQDKKYNKGFKFDHVWSILKDISKFSNDTSPPQLSQRRRVYICSSQSDSPGTESPTSPNLASSN

InterPro domains:
  IPR011527 ABC transporter type 1, transmembrane domain [PF00664] (1-85)
  IPR011527 ABC transporter type 1, transmembrane domain [PS50929] (1-76)
  IPR036640 ABC transporter type 1, transmembrane domain superfamily [G3DSA:1.20.1560.10] (2-129)
  IPR036640 ABC transporter type 1, transmembrane domain superfamily [SSF90123] (2-8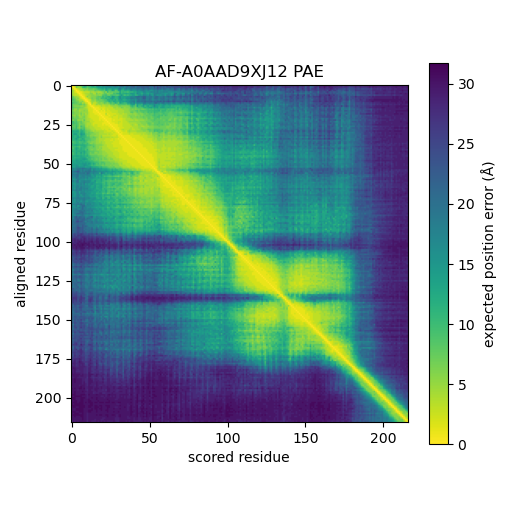8)

Secondary structure (DSSP, 8-state):
--GGGTSSTTT-HHHHHHHHHHHHHHHHHHHHHHHHHHHHHHHHHHHHHHHHHHH-HHHHHHHHHHHHHHHHHHHHHHHHHHHHHHHHHHHHHHHHHHTT-----HHHHHHHHHHHHHHHHHHHHHHHHHHHHH--S---HHHHHHHHHHHHHTSTTTTT--TTGGGHHHHHHHHHHHH--S----------------------------------